Protein AF-A0A2T6DBE4-F1 (afdb_monomer_lite)

Sequence (205 aa):
MKYQDAATRVVKLGTLLQENYTLLSGDAPAKVLHALMAQVEKMEAILDTALKKSSPDGARLTALLEANADVLPPKALKDIAKKLEMALPGGAKATPVTSRIKFVEVAVARGVAAKAVEIVEIFVRTCKSPKPDTSSIERLRTTFRNLGAKSEDEIRLEIELNYTDEQARMLARAVGIKHSPKATKKSLLPHIIHYSQRSYENTLY

Foldseek 3Di:
DDPVVVVVVVVVVVVVCVVCVVVDDDDPVVVVVVVVVVVVVVVVLVVQLVVLCVPPLNVLLLVLCVVQVPLCALVNLCVLCVVVVHDQPDDPDQDSVNSSVSSSSRCSSVVNSNVSSVLSVLLSVLVVDDAQDLPDLVSLQVVLLVLLVDDLSSNVNNCVPRHFQVSLVSSCVSVPNDDDPPDGSVNCSVVSNVVNNVSNVVVVD

Secondary structure (DSSP, 8-state):
--HHHHHHHHHHHHHHHHHHTTT--SHHHHHHHHHHHHHHHHHHHHHHHHHHHTSHHHHHHHHHHHHTTTT--HHHHHHHHHHTT------TT--HHHHHHHHHHHHHHTT-HHHHHHHHHHHHHHHHSPPP--S-HHHHHHHHHHHTTS-HHHHHHHHHHH--HHHHHHHHHHTT----TT--HHHHHHHHHHHHHHHHHTT--

pLDDT: mean 87.09, std 7.79, range [49.59, 95.75]

Structure (mmCIF, N/CA/C/O backbone):
data_AF-A0A2T6DBE4-F1
#
_entry.id   AF-A0A2T6DBE4-F1
#
loop_
_atom_site.group_PDB
_atom_site.id
_atom_site.type_symbol
_atom_site.label_atom_id
_atom_site.label_alt_id
_atom_site.label_comp_id
_atom_site.label_asym_id
_atom_site.label_entity_id
_atom_site.label_seq_id
_atom_site.pdbx_PDB_ins_code
_atom_site.Cartn_x
_atom_site.Cartn_y
_atom_site.Cartn_z
_atom_site.occupancy
_atom_site.B_iso_or_equiv
_atom_site.auth_seq_id
_atom_site.auth_comp_id
_atom_site.auth_asym_id
_atom_site.auth_atom_id
_atom_site.pdbx_PDB_model_num
ATOM 1 N N . MET A 1 1 ? 5.525 -0.782 -36.870 1.00 55.59 1 MET A N 1
ATOM 2 C CA . MET A 1 1 ? 6.922 -1.232 -36.685 1.00 55.59 1 MET A CA 1
ATOM 3 C C . MET A 1 1 ? 6.929 -2.198 -35.512 1.00 55.59 1 MET A C 1
ATOM 5 O O . MET A 1 1 ? 6.368 -1.836 -34.484 1.00 55.59 1 MET A O 1
ATOM 9 N N . LYS A 1 2 ? 7.427 -3.429 -35.668 1.00 82.25 2 LYS A N 1
ATOM 10 C CA . LYS A 1 2 ? 7.441 -4.410 -34.566 1.00 82.25 2 LYS A CA 1
ATOM 11 C C . LYS A 1 2 ? 8.630 -4.112 -33.637 1.00 82.25 2 LYS A C 1
ATOM 13 O O . LYS A 1 2 ? 9.630 -3.565 -34.095 1.00 82.25 2 LYS A O 1
ATOM 18 N N . TYR A 1 3 ? 8.553 -4.475 -32.351 1.00 80.56 3 TYR A N 1
ATOM 19 C CA . TYR A 1 3 ? 9.662 -4.283 -31.392 1.00 80.56 3 TYR A CA 1
ATOM 20 C C . TYR A 1 3 ? 10.975 -4.923 -31.867 1.00 80.56 3 TYR A C 1
ATOM 22 O O . TYR A 1 3 ? 12.052 -4.382 -31.634 1.00 80.56 3 TYR A O 1
ATOM 30 N N . GLN A 1 4 ? 10.868 -6.029 -32.603 1.00 84.38 4 GLN A N 1
ATOM 31 C CA . GLN A 1 4 ? 11.992 -6.716 -33.228 1.00 84.38 4 GLN A CA 1
ATOM 32 C C . GLN A 1 4 ? 12.725 -5.832 -34.250 1.00 84.38 4 GLN A C 1
ATOM 34 O O . GLN A 1 4 ? 13.944 -5.715 -34.182 1.00 84.38 4 GLN A O 1
ATOM 39 N N . ASP A 1 5 ? 11.995 -5.133 -35.128 1.00 87.56 5 ASP A N 1
ATOM 40 C CA . ASP A 1 5 ? 12.591 -4.240 -36.134 1.00 87.56 5 ASP A CA 1
ATOM 41 C C . ASP A 1 5 ? 13.341 -3.073 -35.473 1.00 87.56 5 ASP A C 1
ATOM 43 O O . ASP A 1 5 ? 14.403 -2.650 -35.936 1.00 87.56 5 ASP A O 1
ATOM 47 N N . ALA A 1 6 ? 12.783 -2.548 -34.376 1.00 84.25 6 ALA A N 1
ATOM 48 C CA . ALA A 1 6 ? 13.403 -1.486 -33.592 1.00 84.25 6 ALA A CA 1
ATOM 49 C C . ALA A 1 6 ? 14.704 -1.970 -32.935 1.00 84.25 6 ALA A C 1
ATOM 51 O O . ALA A 1 6 ? 15.732 -1.307 -33.066 1.00 84.25 6 ALA A O 1
ATOM 52 N N . ALA A 1 7 ? 14.680 -3.147 -32.300 1.00 85.06 7 ALA A N 1
ATOM 53 C CA . ALA A 1 7 ? 15.856 -3.753 -31.681 1.00 85.06 7 ALA A CA 1
ATOM 54 C C . ALA A 1 7 ? 16.978 -3.985 -32.704 1.00 85.06 7 ALA A C 1
ATOM 56 O O . ALA A 1 7 ? 18.117 -3.591 -32.466 1.00 85.06 7 ALA A O 1
ATOM 57 N N . THR A 1 8 ? 16.660 -4.524 -33.886 1.00 89.25 8 THR A N 1
ATOM 58 C CA . THR A 1 8 ? 17.646 -4.730 -34.959 1.00 89.25 8 THR A CA 1
ATOM 59 C C . THR A 1 8 ? 18.291 -3.418 -35.412 1.00 89.25 8 THR A C 1
ATOM 61 O O . THR A 1 8 ? 19.501 -3.368 -35.634 1.00 89.25 8 THR A O 1
ATOM 64 N N . ARG A 1 9 ? 17.514 -2.332 -35.525 1.00 87.69 9 ARG A N 1
ATOM 65 C CA . ARG A 1 9 ? 18.056 -1.010 -35.879 1.00 87.69 9 ARG A CA 1
ATOM 66 C C . ARG A 1 9 ? 18.954 -0.432 -34.784 1.00 87.69 9 ARG A C 1
ATOM 68 O O . ARG A 1 9 ? 19.986 0.141 -35.121 1.00 87.69 9 ARG A O 1
ATOM 75 N N . VAL A 1 10 ? 18.589 -0.598 -33.511 1.00 86.69 10 VAL A N 1
ATOM 76 C CA . VAL A 1 10 ? 19.405 -0.155 -32.365 1.00 86.69 10 VAL A CA 1
ATOM 77 C C . VAL A 1 10 ? 20.731 -0.910 -32.319 1.00 86.69 10 VAL A C 1
ATOM 79 O O . VAL A 1 10 ? 21.776 -0.276 -32.209 1.00 86.69 10 VAL A O 1
ATOM 82 N N . VAL A 1 11 ? 20.709 -2.235 -32.495 1.00 89.00 11 VAL A N 1
ATOM 83 C CA . VAL A 1 11 ? 21.930 -3.055 -32.562 1.00 89.00 11 VAL A CA 1
ATOM 84 C C . VAL A 1 11 ? 22.829 -2.584 -33.702 1.00 89.00 11 VAL A C 1
ATOM 86 O O . VAL A 1 11 ? 23.998 -2.297 -33.474 1.00 89.00 11 VAL A O 1
ATOM 89 N N . LYS A 1 12 ? 22.274 -2.411 -34.910 1.00 92.00 12 LYS A N 1
ATOM 90 C CA . LYS A 1 12 ? 23.041 -1.940 -36.072 1.00 92.00 12 LYS A CA 1
ATOM 91 C C . LYS A 1 12 ? 23.682 -0.569 -35.834 1.00 92.00 12 LYS A C 1
ATOM 93 O O . LYS A 1 12 ? 24.826 -0.354 -36.225 1.00 92.00 12 LYS A O 1
ATOM 98 N N . LEU A 1 13 ? 22.953 0.357 -35.210 1.00 88.38 13 LEU A N 1
ATOM 99 C CA . LEU A 1 13 ? 23.481 1.674 -34.853 1.00 88.38 13 LEU A CA 1
ATOM 100 C C . LEU A 1 13 ? 24.621 1.565 -33.831 1.00 88.38 13 LEU A C 1
ATOM 102 O O . LEU A 1 13 ? 25.646 2.218 -34.003 1.00 88.38 13 LEU A O 1
ATOM 106 N N . GLY A 1 14 ? 24.456 0.723 -32.807 1.00 85.44 14 GLY A N 1
ATOM 107 C CA . GLY A 1 14 ? 25.485 0.452 -31.803 1.00 85.44 14 GLY A CA 1
ATOM 108 C C . GLY A 1 14 ? 26.767 -0.112 -32.416 1.00 85.44 14 GLY A C 1
ATOM 109 O O . GLY A 1 14 ? 27.845 0.393 -32.123 1.00 85.44 14 GLY A O 1
ATOM 110 N N . THR A 1 15 ? 26.651 -1.080 -33.331 1.00 90.25 15 THR A N 1
ATOM 111 C CA . THR A 1 15 ? 27.795 -1.646 -34.065 1.00 90.25 15 THR A CA 1
ATOM 112 C C . THR A 1 15 ? 28.518 -0.582 -34.892 1.00 90.25 15 THR A C 1
ATOM 114 O O . THR A 1 15 ? 29.730 -0.440 -34.773 1.00 90.25 15 THR A O 1
ATOM 117 N N . LEU A 1 16 ? 27.783 0.232 -35.662 1.00 88.69 16 LEU A N 1
ATOM 118 C CA . LEU A 1 16 ? 28.384 1.302 -36.467 1.00 88.69 16 LEU A CA 1
ATOM 119 C C . LEU A 1 16 ? 29.123 2.335 -35.610 1.00 88.69 16 LEU A C 1
ATOM 121 O O . LEU A 1 16 ? 30.207 2.778 -35.989 1.00 88.69 16 LEU A O 1
ATOM 125 N N . LEU A 1 17 ? 28.554 2.715 -34.462 1.00 85.94 17 LEU A N 1
ATOM 126 C CA . LEU A 1 17 ? 29.212 3.610 -33.511 1.00 85.94 17 LEU A CA 1
ATOM 127 C C . LEU A 1 17 ? 30.480 2.969 -32.943 1.00 85.94 17 LEU A C 1
ATOM 129 O O . LEU A 1 17 ? 31.525 3.608 -32.949 1.00 85.94 17 LEU A O 1
ATOM 133 N N . GLN A 1 18 ? 30.410 1.714 -32.500 1.00 85.44 18 GLN A N 1
ATOM 134 C CA . GLN A 1 18 ? 31.550 0.999 -31.926 1.00 85.44 18 GLN A CA 1
ATOM 135 C C . GLN A 1 18 ? 32.712 0.850 -32.919 1.00 85.44 18 GLN A C 1
ATOM 137 O O . GLN A 1 18 ? 33.868 0.976 -32.528 1.00 85.44 18 GLN A O 1
ATOM 142 N N . GLU A 1 19 ? 32.417 0.619 -34.197 1.00 88.56 19 GLU A N 1
ATOM 143 C CA . GLU A 1 19 ? 33.432 0.468 -35.246 1.00 88.56 19 GLU A CA 1
ATOM 144 C C . GLU A 1 19 ? 34.061 1.803 -35.673 1.00 88.56 19 GLU A C 1
ATOM 146 O O . GLU A 1 19 ? 35.210 1.824 -36.106 1.00 88.56 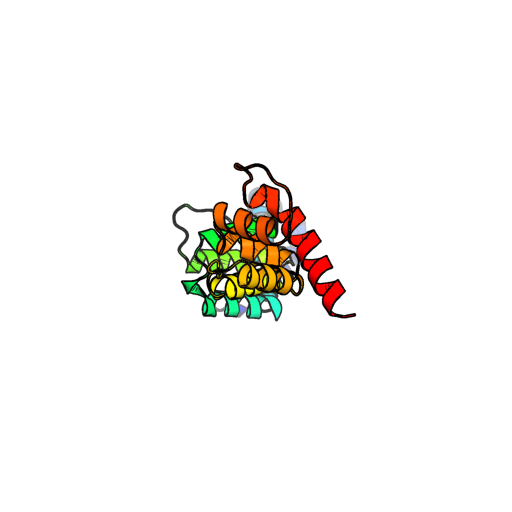19 GLU A O 1
ATOM 151 N N . ASN A 1 20 ? 33.333 2.920 -35.552 1.00 86.31 20 ASN A N 1
ATOM 152 C CA . ASN A 1 20 ? 33.728 4.198 -36.158 1.00 86.31 20 ASN A CA 1
ATOM 153 C C . ASN A 1 20 ? 33.889 5.356 -35.155 1.00 86.31 20 ASN A C 1
ATOM 155 O O . ASN A 1 20 ? 34.095 6.491 -35.582 1.00 86.31 20 ASN A O 1
ATOM 159 N N . TYR A 1 21 ? 33.808 5.121 -33.837 1.00 79.62 21 TYR A N 1
ATOM 160 C CA . TYR A 1 21 ? 33.775 6.203 -32.836 1.00 79.62 21 TYR A CA 1
ATOM 161 C C . TYR A 1 21 ? 34.993 7.138 -32.883 1.00 79.62 21 TYR A C 1
ATOM 163 O O . TYR A 1 21 ? 34.854 8.324 -32.605 1.00 79.62 21 TYR A O 1
ATOM 171 N N . THR A 1 22 ? 36.169 6.635 -33.266 1.00 81.25 22 THR A N 1
ATOM 172 C CA . THR A 1 22 ? 37.406 7.425 -33.392 1.00 81.25 22 THR A CA 1
ATOM 173 C C . THR A 1 22 ? 37.407 8.365 -34.597 1.00 81.25 22 THR A C 1
ATOM 175 O O . THR A 1 22 ? 38.178 9.321 -34.624 1.00 81.25 22 THR A O 1
ATOM 178 N N . LEU A 1 23 ? 36.546 8.108 -35.587 1.00 81.69 23 LEU A N 1
ATOM 179 C CA . LEU A 1 23 ? 36.392 8.913 -36.801 1.00 81.69 23 LEU A CA 1
ATOM 180 C C . LEU A 1 23 ? 35.300 9.983 -36.651 1.00 81.69 23 LEU A C 1
ATOM 182 O O . LEU A 1 23 ? 35.221 10.911 -37.457 1.00 81.69 23 LEU A O 1
ATOM 186 N N . LEU A 1 24 ? 34.449 9.864 -35.629 1.00 78.44 24 LEU A N 1
ATOM 187 C CA . LEU A 1 24 ? 33.369 10.805 -35.357 1.00 78.44 24 LEU A CA 1
ATOM 188 C C . LEU A 1 24 ? 33.917 12.015 -34.591 1.00 78.44 24 LEU A C 1
ATOM 190 O O . LEU A 1 24 ? 34.367 11.901 -33.455 1.00 78.44 24 LEU A O 1
ATOM 194 N N . SER A 1 25 ? 33.855 13.195 -35.208 1.00 75.19 25 SER A N 1
ATOM 195 C CA . SER A 1 25 ? 34.248 14.468 -34.593 1.00 75.19 25 SER A CA 1
ATOM 196 C C . SER A 1 25 ? 33.235 15.575 -34.906 1.00 75.19 25 SER A C 1
ATOM 198 O O . SER A 1 25 ? 32.473 15.488 -35.872 1.00 75.19 25 SER A O 1
ATOM 200 N N . GLY A 1 26 ? 33.210 16.615 -34.069 1.00 81.69 26 GLY A N 1
ATOM 201 C CA . GLY A 1 26 ? 32.354 17.793 -34.234 1.00 81.69 26 GLY A CA 1
ATOM 202 C C . GLY A 1 26 ? 31.076 17.803 -33.383 1.00 81.69 26 GLY A C 1
ATOM 203 O O . GLY A 1 26 ? 30.577 16.776 -32.921 1.00 81.69 26 GLY A O 1
ATOM 204 N N . ASP A 1 27 ? 30.527 19.005 -33.197 1.00 80.81 27 ASP A N 1
ATOM 205 C CA . ASP A 1 27 ? 29.429 19.272 -32.256 1.00 80.81 27 ASP A CA 1
ATOM 206 C C . ASP A 1 27 ? 28.088 18.645 -32.658 1.00 80.81 27 ASP A C 1
ATOM 208 O O . ASP A 1 27 ? 27.270 18.309 -31.800 1.00 80.81 27 ASP A O 1
ATOM 212 N N . ALA A 1 28 ? 27.820 18.502 -33.959 1.00 81.69 28 ALA A N 1
ATOM 213 C CA . ALA A 1 28 ? 26.542 17.980 -34.440 1.00 81.69 28 ALA A CA 1
ATOM 214 C C . ALA A 1 28 ? 26.358 16.479 -34.114 1.00 81.69 28 ALA A C 1
ATOM 216 O O . ALA A 1 28 ? 25.349 16.147 -33.484 1.00 81.69 28 ALA A O 1
ATOM 217 N N . PRO A 1 29 ? 27.314 15.576 -34.429 1.00 81.75 29 PRO A N 1
ATOM 218 C CA . PRO A 1 29 ? 27.271 14.187 -33.966 1.00 81.75 29 PRO A CA 1
ATOM 219 C C . PRO A 1 29 ? 27.210 14.054 -32.438 1.00 81.75 29 PRO A C 1
ATOM 221 O O . PRO A 1 29 ? 26.426 13.252 -31.933 1.00 81.75 29 PRO A O 1
ATOM 224 N N . ALA A 1 30 ? 27.966 14.875 -31.697 1.00 80.81 30 ALA A N 1
ATOM 225 C CA . ALA A 1 30 ? 27.977 14.848 -30.233 1.00 80.81 30 ALA A CA 1
ATOM 226 C C . ALA A 1 30 ? 26.606 15.202 -29.625 1.00 80.81 30 ALA A C 1
ATOM 228 O O . ALA A 1 30 ? 26.123 14.508 -28.730 1.00 80.81 30 ALA A O 1
ATOM 229 N N . LYS A 1 31 ? 25.925 16.234 -30.145 1.00 86.00 31 LYS A N 1
ATOM 230 C CA . LYS A 1 31 ? 24.563 16.600 -29.708 1.00 86.00 31 LYS A CA 1
ATOM 231 C C . LYS A 1 31 ? 23.548 15.489 -29.973 1.00 86.00 31 LYS A C 1
ATOM 233 O O . LYS A 1 31 ? 22.707 15.216 -29.117 1.00 86.00 31 LYS A O 1
ATOM 238 N N . VAL A 1 32 ? 23.626 14.843 -31.138 1.00 85.81 32 VAL A N 1
ATOM 239 C CA . VAL A 1 32 ? 22.746 13.713 -31.478 1.00 85.81 32 VAL A CA 1
ATOM 240 C C . VAL A 1 32 ? 23.022 12.518 -30.565 1.00 85.81 32 VAL A C 1
ATOM 242 O O . VAL A 1 32 ? 22.073 11.907 -30.078 1.00 85.81 32 VAL A O 1
ATOM 245 N N . LEU A 1 33 ? 24.292 12.222 -30.269 1.00 84.62 33 LEU A N 1
ATOM 246 C CA . LEU A 1 33 ? 24.677 11.147 -29.354 1.00 84.62 33 LEU A CA 1
ATOM 247 C C . LEU A 1 33 ? 24.178 11.405 -27.926 1.00 84.62 33 LEU A C 1
ATOM 249 O O . LEU A 1 33 ? 23.592 10.513 -27.322 1.00 84.62 33 LEU A O 1
ATOM 253 N N . HIS A 1 34 ? 24.320 12.629 -27.411 1.00 84.12 34 HIS A N 1
ATOM 254 C CA . HIS A 1 34 ? 23.770 13.001 -26.104 1.00 84.12 34 HIS A CA 1
ATOM 255 C C . HIS A 1 34 ? 22.248 12.832 -26.041 1.00 84.12 34 HIS A C 1
ATOM 257 O O . HIS A 1 34 ? 21.724 12.273 -25.076 1.00 84.12 34 HIS A O 1
ATOM 263 N N . ALA A 1 35 ? 21.527 13.278 -27.074 1.00 86.00 35 ALA A N 1
ATOM 264 C CA . ALA A 1 35 ? 20.084 13.083 -27.151 1.00 86.00 35 ALA A CA 1
ATOM 265 C C . ALA A 1 35 ? 19.715 11.592 -27.218 1.00 86.00 35 ALA A C 1
ATOM 267 O O . ALA A 1 35 ? 18.754 11.177 -26.573 1.00 86.00 35 ALA A O 1
ATOM 268 N N . LEU A 1 36 ? 20.484 10.787 -27.959 1.00 85.88 36 LEU A N 1
ATOM 269 C CA . LEU A 1 36 ? 20.298 9.341 -28.045 1.00 85.88 36 LEU A CA 1
ATOM 270 C C . LEU A 1 36 ? 20.506 8.669 -26.685 1.00 85.88 36 LEU A C 1
ATOM 272 O O . LEU A 1 36 ? 19.634 7.913 -26.269 1.00 85.88 36 LEU A O 1
ATOM 276 N N . MET A 1 37 ? 21.591 8.980 -25.971 1.00 86.94 37 MET A N 1
ATOM 277 C CA . MET A 1 37 ? 21.858 8.435 -24.633 1.00 86.94 37 MET A CA 1
ATOM 278 C C . MET A 1 37 ? 20.710 8.732 -23.666 1.00 86.94 37 MET A C 1
ATOM 280 O O . MET A 1 37 ? 20.183 7.817 -23.040 1.00 86.94 37 MET A O 1
ATOM 284 N N . ALA A 1 38 ? 20.222 9.975 -23.639 1.00 85.94 38 ALA A N 1
ATOM 285 C CA . ALA A 1 38 ? 19.085 10.346 -22.798 1.00 85.94 38 ALA A CA 1
ATOM 286 C C . ALA A 1 38 ? 17.786 9.592 -23.158 1.00 85.94 38 ALA A C 1
ATOM 288 O O . ALA A 1 38 ? 16.918 9.404 -22.305 1.00 85.94 38 ALA A O 1
ATOM 289 N N . GLN A 1 39 ? 17.599 9.188 -24.420 1.00 86.38 39 GLN A N 1
ATOM 290 C CA . GLN A 1 39 ? 16.456 8.360 -24.827 1.00 86.38 39 GLN A CA 1
ATOM 291 C C . GLN A 1 39 ? 16.667 6.877 -24.506 1.00 86.38 39 GLN A C 1
ATOM 293 O O . GLN A 1 39 ? 15.701 6.206 -24.148 1.00 86.38 39 GLN A O 1
ATOM 298 N N . VAL A 1 40 ? 17.903 6.375 -24.598 1.00 86.31 40 VAL A N 1
ATOM 299 C CA . VAL A 1 40 ? 18.262 5.009 -24.187 1.00 86.31 40 VAL A CA 1
ATOM 300 C C . VAL A 1 40 ? 17.995 4.826 -22.696 1.00 86.31 40 VAL A C 1
ATOM 302 O O . VAL A 1 40 ? 17.231 3.934 -22.345 1.00 86.31 40 VAL A O 1
ATOM 305 N N . GLU A 1 41 ? 18.482 5.729 -21.842 1.00 85.62 41 GLU A N 1
ATOM 306 C CA . GLU A 1 41 ? 18.234 5.695 -20.390 1.00 85.62 41 GLU A CA 1
ATOM 307 C C . GLU A 1 41 ? 16.731 5.689 -20.057 1.00 85.62 41 GLU A C 1
ATOM 309 O O . GLU A 1 41 ? 16.254 4.934 -19.207 1.00 85.62 41 GLU A O 1
ATOM 314 N N . LYS A 1 42 ? 15.936 6.502 -20.768 1.00 84.75 42 LYS A N 1
ATOM 315 C CA . LYS A 1 42 ? 14.471 6.500 -20.616 1.00 84.75 42 LYS A CA 1
ATOM 316 C C . LYS A 1 42 ? 13.854 5.168 -21.027 1.00 84.75 42 LYS A C 1
ATOM 318 O O . LYS A 1 42 ? 12.934 4.696 -20.362 1.00 84.75 42 LYS A O 1
ATOM 323 N N . MET A 1 43 ? 14.318 4.585 -22.129 1.00 83.81 43 MET A N 1
ATOM 324 C CA . MET A 1 43 ? 13.805 3.313 -22.628 1.00 83.81 43 MET A CA 1
ATOM 325 C C . MET A 1 43 ? 14.153 2.162 -21.681 1.00 83.81 43 MET A C 1
ATOM 327 O O . MET A 1 43 ? 13.290 1.329 -21.410 1.00 83.81 43 MET A O 1
ATOM 331 N N . GLU A 1 44 ? 15.369 2.143 -21.135 1.00 83.50 44 GLU A N 1
ATOM 332 C CA . GLU A 1 44 ? 15.793 1.191 -20.104 1.00 83.50 44 GLU A CA 1
ATOM 333 C C . GLU A 1 44 ? 14.878 1.263 -18.882 1.00 83.50 44 GLU A C 1
ATOM 335 O O . GLU A 1 44 ? 14.338 0.242 -18.460 1.00 83.50 44 GLU A O 1
ATOM 340 N N . ALA A 1 45 ? 14.605 2.470 -18.377 1.00 79.75 45 ALA A N 1
ATOM 341 C CA . ALA A 1 45 ? 13.697 2.658 -17.248 1.00 79.75 45 ALA A CA 1
ATOM 342 C C . ALA A 1 45 ? 12.265 2.167 -17.544 1.00 79.75 45 ALA A C 1
ATOM 344 O O . ALA A 1 45 ? 11.621 1.556 -16.685 1.00 79.75 45 ALA A O 1
ATOM 345 N N . ILE A 1 46 ? 11.754 2.406 -18.759 1.00 81.31 46 ILE A N 1
ATOM 346 C CA . ILE A 1 46 ? 10.425 1.933 -19.185 1.00 81.31 46 ILE A CA 1
ATOM 347 C C . ILE A 1 46 ? 10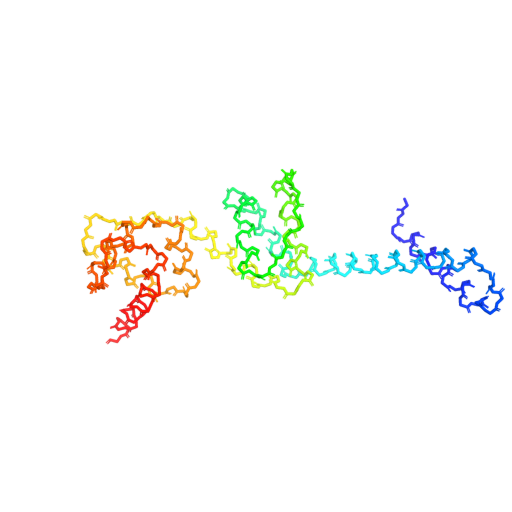.390 0.404 -19.262 1.00 81.31 46 ILE A C 1
ATOM 349 O O . ILE A 1 46 ? 9.438 -0.207 -18.774 1.00 81.31 46 ILE A O 1
ATOM 353 N N . LEU A 1 47 ? 11.409 -0.216 -19.861 1.00 82.00 47 LEU A N 1
ATOM 354 C CA . LEU A 1 47 ? 11.498 -1.669 -20.001 1.00 82.00 47 LEU A CA 1
ATOM 355 C C . LEU A 1 47 ? 11.637 -2.354 -18.643 1.00 82.00 47 LEU A C 1
ATOM 357 O O . LEU A 1 47 ? 10.903 -3.302 -18.372 1.00 82.00 47 LEU A O 1
ATOM 361 N N . ASP A 1 48 ? 12.502 -1.841 -17.771 1.00 80.50 48 ASP A N 1
ATOM 362 C CA . ASP A 1 48 ? 12.664 -2.343 -16.407 1.00 80.50 48 ASP A CA 1
ATOM 363 C C . ASP A 1 48 ? 11.344 -2.250 -15.625 1.00 80.50 48 ASP A C 1
ATOM 365 O O . ASP A 1 48 ? 10.888 -3.224 -15.026 1.00 80.50 48 ASP A O 1
ATOM 369 N N . THR A 1 49 ? 10.640 -1.119 -15.727 1.00 77.25 49 THR A N 1
ATOM 370 C CA . THR A 1 49 ? 9.316 -0.956 -15.106 1.00 77.25 49 THR A CA 1
ATOM 371 C C . THR A 1 49 ? 8.287 -1.931 -15.684 1.00 77.25 49 THR A C 1
ATOM 373 O O . THR A 1 49 ? 7.507 -2.513 -14.931 1.00 77.25 49 THR A O 1
ATOM 376 N N . ALA A 1 50 ? 8.268 -2.149 -17.002 1.00 78.50 50 ALA A N 1
ATOM 377 C CA . ALA A 1 50 ? 7.334 -3.069 -17.651 1.00 78.50 50 ALA A CA 1
ATOM 378 C C . ALA A 1 50 ? 7.590 -4.537 -17.265 1.00 78.50 50 ALA A C 1
ATOM 380 O O . ALA A 1 50 ? 6.647 -5.282 -16.974 1.00 78.50 50 ALA A O 1
ATOM 381 N N . LEU A 1 51 ? 8.861 -4.945 -17.204 1.00 78.75 51 LEU A N 1
ATOM 382 C CA . LEU A 1 51 ? 9.268 -6.277 -16.756 1.00 78.75 51 LEU A CA 1
ATOM 383 C C . LEU A 1 51 ? 8.905 -6.488 -15.288 1.00 78.75 51 LEU A C 1
ATOM 385 O O . LEU A 1 51 ? 8.250 -7.470 -14.944 1.00 78.75 51 LEU A O 1
ATOM 389 N N . LYS A 1 52 ? 9.233 -5.525 -14.424 1.00 77.44 52 LYS A N 1
ATOM 390 C CA . LYS A 1 52 ? 8.881 -5.592 -13.005 1.00 77.44 52 LYS A CA 1
ATOM 391 C C . LYS A 1 52 ? 7.368 -5.506 -12.777 1.00 77.44 52 LYS A C 1
ATOM 393 O O . LYS A 1 52 ? 6.867 -6.109 -11.835 1.00 77.44 52 LYS A O 1
ATOM 398 N N . LYS A 1 53 ? 6.597 -4.834 -13.637 1.00 77.19 53 LYS A N 1
ATOM 399 C CA . LYS A 1 53 ? 5.122 -4.846 -13.576 1.00 77.19 53 LYS A CA 1
ATOM 400 C C . LYS A 1 53 ? 4.559 -6.230 -13.890 1.00 77.19 53 LYS A C 1
ATOM 402 O O . LYS A 1 53 ? 3.537 -6.609 -13.330 1.00 77.19 53 LYS A O 1
ATOM 407 N N . SER A 1 54 ? 5.255 -6.981 -14.737 1.00 81.56 54 SER A N 1
ATOM 408 C CA . SER A 1 54 ? 4.929 -8.370 -15.067 1.00 81.56 54 SER A CA 1
ATOM 409 C C . SER A 1 54 ? 5.405 -9.367 -14.000 1.00 81.56 54 SER A C 1
ATOM 411 O O . SER A 1 54 ? 5.159 -10.563 -14.135 1.00 81.56 54 SER A O 1
ATOM 413 N N . SER A 1 55 ? 6.074 -8.902 -12.936 1.00 84.88 55 SER A N 1
ATOM 414 C CA . SER A 1 55 ? 6.405 -9.741 -11.779 1.00 84.88 55 SER A CA 1
ATOM 415 C C . SER A 1 55 ? 5.135 -10.241 -11.072 1.00 84.88 55 SER A C 1
ATOM 417 O O . SER A 1 55 ? 4.084 -9.602 -11.193 1.00 84.88 55 SER A O 1
ATOM 419 N N . PRO A 1 56 ? 5.214 -11.335 -10.288 1.00 88.44 56 PRO A N 1
ATOM 420 C CA . PRO A 1 56 ? 4.071 -11.846 -9.531 1.00 88.44 56 PRO A CA 1
ATOM 421 C C . PRO A 1 56 ? 3.384 -10.773 -8.674 1.00 88.44 56 PRO A C 1
ATOM 423 O O . PRO A 1 56 ? 2.159 -10.661 -8.699 1.00 88.44 56 PRO A O 1
ATOM 426 N N . ASP A 1 57 ? 4.160 -9.929 -7.987 1.00 86.38 57 ASP A N 1
ATOM 427 C CA . ASP A 1 57 ? 3.623 -8.861 -7.137 1.00 86.38 57 ASP A CA 1
ATOM 428 C C . ASP A 1 57 ? 3.016 -7.711 -7.947 1.00 86.38 57 ASP A C 1
ATOM 430 O O . ASP A 1 57 ? 1.964 -7.188 -7.580 1.00 86.38 57 ASP A O 1
ATOM 434 N N . GLY A 1 58 ? 3.636 -7.326 -9.068 1.00 87.31 58 GLY A N 1
ATOM 435 C CA . GLY A 1 58 ? 3.090 -6.303 -9.965 1.00 87.31 58 GLY A CA 1
ATOM 436 C C . GLY A 1 58 ? 1.775 -6.744 -10.615 1.00 87.31 58 GLY A C 1
ATOM 437 O O . GLY A 1 58 ? 0.813 -5.967 -10.673 1.00 87.31 58 GLY A O 1
ATOM 438 N N . ALA A 1 59 ? 1.698 -8.009 -11.030 1.00 89.00 59 ALA A N 1
ATOM 439 C CA . ALA A 1 59 ? 0.494 -8.615 -11.585 1.00 89.00 59 ALA A CA 1
ATOM 440 C C . ALA A 1 59 ? -0.611 -8.735 -10.527 1.00 89.00 59 ALA A C 1
ATOM 442 O O . ALA A 1 59 ? -1.743 -8.313 -10.774 1.00 89.00 59 ALA A O 1
ATOM 443 N N . ARG A 1 60 ? -0.277 -9.226 -9.325 1.00 91.62 60 ARG A N 1
ATOM 444 C CA . ARG A 1 60 ? -1.216 -9.320 -8.198 1.00 91.62 60 ARG A CA 1
ATOM 445 C C . ARG A 1 60 ? -1.752 -7.949 -7.801 1.00 91.62 60 ARG A C 1
ATOM 447 O O . ARG A 1 60 ? -2.962 -7.798 -7.652 1.00 91.62 60 ARG A O 1
ATOM 454 N N . LEU A 1 61 ? -0.885 -6.942 -7.686 1.00 92.88 61 LEU A N 1
ATOM 455 C CA . LEU A 1 61 ? -1.299 -5.576 -7.375 1.00 92.88 61 LEU A CA 1
ATOM 456 C C . LEU A 1 61 ? -2.232 -5.014 -8.452 1.00 92.88 61 LEU A C 1
ATOM 458 O O . LEU A 1 61 ? -3.260 -4.430 -8.123 1.00 92.88 61 LEU A O 1
ATOM 462 N N . THR A 1 62 ? -1.909 -5.223 -9.730 1.00 91.88 62 THR A N 1
ATOM 463 C CA . THR A 1 62 ? -2.765 -4.792 -10.847 1.00 91.88 62 THR A CA 1
ATOM 464 C C . THR A 1 62 ? -4.151 -5.431 -10.750 1.00 91.88 62 THR A C 1
ATOM 466 O O . THR A 1 62 ? -5.149 -4.712 -10.722 1.00 91.88 62 THR A O 1
ATOM 469 N N . ALA A 1 63 ? -4.215 -6.758 -10.603 1.00 91.94 63 ALA A N 1
ATOM 470 C CA . ALA A 1 63 ? -5.472 -7.493 -10.490 1.00 91.94 63 ALA A CA 1
ATOM 471 C C . ALA A 1 63 ? -6.307 -7.040 -9.279 1.00 91.94 63 ALA A C 1
ATOM 473 O O . ALA A 1 63 ? -7.518 -6.849 -9.385 1.00 91.94 63 ALA A O 1
ATOM 474 N N . LEU A 1 64 ? -5.662 -6.802 -8.134 1.00 92.62 64 LEU A N 1
ATOM 475 C CA . LEU A 1 64 ? -6.324 -6.349 -6.912 1.00 92.62 64 LEU A CA 1
ATOM 476 C C . LEU A 1 64 ? -6.973 -4.964 -7.077 1.00 92.62 64 LEU A C 1
ATOM 478 O O . LEU A 1 64 ? -8.112 -4.759 -6.644 1.00 92.62 64 LEU A O 1
ATOM 482 N N . LEU A 1 65 ? -6.265 -4.028 -7.718 1.00 92.12 65 LEU A N 1
ATOM 483 C CA . LEU A 1 65 ? -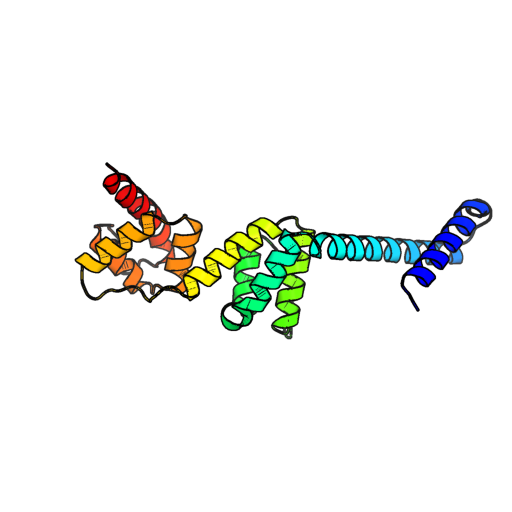6.760 -2.678 -8.013 1.00 92.12 65 LEU A CA 1
ATOM 484 C C . LEU A 1 65 ? -7.874 -2.674 -9.072 1.00 92.12 65 LEU A C 1
ATOM 486 O O . LEU A 1 65 ? -8.726 -1.779 -9.082 1.00 92.12 65 LEU A O 1
ATOM 490 N N . GLU A 1 66 ? -7.859 -3.632 -9.996 1.00 91.12 66 GLU A N 1
ATOM 491 C CA . GLU A 1 66 ? -8.911 -3.810 -10.997 1.00 91.12 66 GLU A CA 1
ATOM 492 C C . GLU A 1 66 ? -10.182 -4.396 -10.380 1.00 91.12 66 GLU A C 1
ATOM 494 O O . GLU A 1 66 ? -11.259 -3.833 -10.580 1.00 91.12 66 GLU A O 1
ATOM 499 N N . ALA A 1 67 ? -10.049 -5.441 -9.559 1.00 91.12 67 ALA A N 1
ATOM 500 C CA . ALA A 1 67 ? -11.166 -6.131 -8.916 1.00 91.12 67 ALA A CA 1
ATOM 501 C C . ALA A 1 67 ? -11.912 -5.286 -7.867 1.00 91.12 67 ALA A C 1
ATOM 503 O O . ALA A 1 67 ? -13.068 -5.568 -7.566 1.00 91.12 67 ALA A O 1
ATOM 504 N N . ASN A 1 68 ? -11.266 -4.261 -7.303 1.00 91.06 68 ASN A N 1
ATOM 505 C CA . ASN A 1 68 ? -11.818 -3.423 -6.228 1.00 91.06 68 ASN A CA 1
ATOM 506 C C . ASN A 1 68 ? -11.850 -1.934 -6.621 1.00 91.06 68 ASN A C 1
ATOM 508 O O . ASN A 1 68 ? -11.565 -1.046 -5.814 1.00 91.06 68 ASN A O 1
ATOM 512 N N . ALA A 1 69 ? -12.140 -1.661 -7.896 1.00 86.38 69 ALA A N 1
ATOM 513 C CA . ALA A 1 69 ? -12.145 -0.318 -8.476 1.00 86.38 69 ALA A CA 1
ATOM 514 C C . ALA A 1 69 ? -13.115 0.659 -7.784 1.00 86.38 69 ALA A C 1
ATOM 516 O O . ALA A 1 69 ? -12.869 1.864 -7.756 1.00 86.38 69 ALA A O 1
ATOM 517 N N . ASP A 1 70 ? -14.216 0.133 -7.255 1.00 85.81 70 ASP A N 1
ATOM 518 C CA . ASP A 1 70 ? -15.293 0.843 -6.568 1.00 85.81 70 ASP A CA 1
ATOM 519 C C . ASP A 1 70 ? -14.849 1.413 -5.214 1.00 85.81 70 ASP A C 1
ATOM 521 O O . ASP A 1 70 ? -15.139 2.567 -4.896 1.00 85.81 70 ASP A O 1
ATOM 525 N N . VAL A 1 71 ? -14.087 0.634 -4.443 1.00 85.50 71 VAL A N 1
ATOM 526 C CA . VAL A 1 71 ? -13.591 1.029 -3.116 1.00 85.50 71 VAL A CA 1
ATOM 527 C C . VAL A 1 71 ? -12.224 1.718 -3.155 1.00 85.50 71 VAL A C 1
ATOM 529 O O . VAL A 1 71 ? -11.787 2.254 -2.139 1.00 85.50 71 VAL A O 1
ATOM 532 N N . LEU A 1 72 ? -11.555 1.771 -4.313 1.00 86.81 72 LEU A N 1
ATOM 533 C CA . LEU A 1 72 ? -10.223 2.374 -4.486 1.00 86.81 72 LEU A CA 1
ATOM 534 C C . LEU A 1 72 ? -10.230 3.590 -5.436 1.00 86.81 72 LEU A C 1
ATOM 536 O O . LEU A 1 72 ? -9.565 3.582 -6.478 1.00 86.81 72 LEU A O 1
ATOM 540 N N . PRO A 1 73 ? -10.931 4.688 -5.087 1.00 85.31 73 PRO A N 1
ATOM 541 C CA . PRO A 1 73 ? -10.886 5.912 -5.875 1.00 85.31 73 PRO A CA 1
ATOM 542 C C . PRO A 1 73 ? -9.486 6.557 -5.828 1.00 85.31 73 PRO A C 1
ATOM 544 O O . PRO A 1 73 ? -8.704 6.302 -4.906 1.00 85.31 73 PRO A O 1
ATOM 547 N N . PRO A 1 74 ? -9.168 7.495 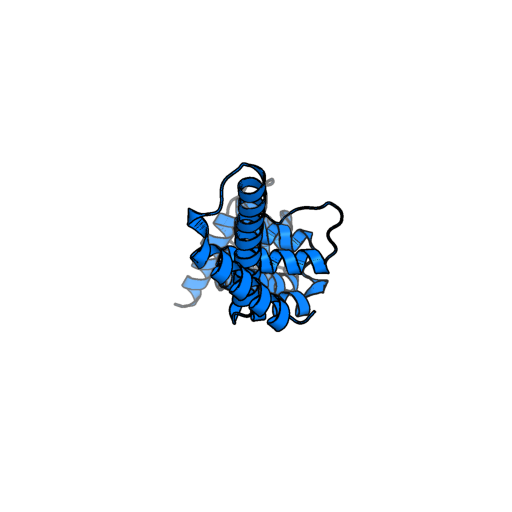-6.744 1.00 85.25 74 PRO A N 1
ATOM 548 C CA . PRO A 1 74 ? -7.869 8.179 -6.780 1.00 85.25 74 PRO A CA 1
ATOM 549 C C . PRO A 1 74 ? -7.417 8.785 -5.444 1.00 85.25 74 PRO A C 1
ATOM 551 O O . PRO A 1 74 ? -6.222 8.822 -5.152 1.00 85.25 74 PRO A O 1
ATOM 554 N N . LYS A 1 75 ? -8.363 9.250 -4.616 1.00 85.31 75 LYS A N 1
ATOM 555 C CA . LYS A 1 75 ? -8.075 9.775 -3.276 1.00 85.31 75 LYS A CA 1
ATOM 556 C C . LYS A 1 75 ? -7.519 8.691 -2.345 1.00 85.31 75 LYS A C 1
ATOM 558 O O . LYS A 1 75 ? -6.489 8.927 -1.724 1.00 85.31 75 LYS A O 1
ATOM 563 N N . ALA A 1 76 ? -8.141 7.511 -2.313 1.00 86.50 76 ALA A N 1
ATOM 564 C CA . ALA A 1 76 ? -7.670 6.382 -1.511 1.00 86.50 76 ALA A CA 1
ATOM 565 C C . ALA A 1 76 ? -6.265 5.946 -1.948 1.00 86.50 76 ALA A C 1
ATOM 567 O O . ALA A 1 76 ? -5.377 5.808 -1.115 1.00 86.50 76 ALA A O 1
ATOM 568 N N . LEU A 1 77 ? -6.019 5.848 -3.260 1.00 88.19 77 LEU A N 1
ATOM 569 C CA . LEU A 1 77 ? -4.691 5.521 -3.795 1.00 88.19 77 LEU A CA 1
ATOM 570 C C . LEU A 1 77 ? -3.631 6.560 -3.417 1.00 88.19 77 LEU A C 1
ATOM 572 O O . LEU A 1 77 ? -2.489 6.202 -3.146 1.00 88.19 77 LEU A O 1
ATOM 576 N N . LYS A 1 78 ? -3.996 7.847 -3.364 1.00 87.44 78 LYS A N 1
ATOM 577 C CA . LYS A 1 78 ? -3.097 8.912 -2.902 1.00 87.44 78 LYS A CA 1
ATOM 578 C C . LYS A 1 78 ? -2.770 8.777 -1.415 1.00 87.44 78 LYS A C 1
ATOM 580 O O . LYS A 1 78 ? -1.629 9.017 -1.029 1.00 87.44 78 LYS A O 1
ATOM 585 N N . ASP A 1 79 ? -3.746 8.408 -0.593 1.00 84.94 79 ASP A N 1
ATOM 586 C CA . ASP A 1 79 ? -3.538 8.208 0.842 1.00 84.94 79 ASP A CA 1
ATOM 587 C C . ASP A 1 79 ? -2.689 6.955 1.114 1.00 84.94 79 ASP A C 1
ATOM 589 O O . ASP A 1 79 ? -1.753 7.015 1.910 1.00 84.94 79 ASP A O 1
ATOM 593 N N . ILE A 1 80 ? -2.923 5.863 0.378 1.00 88.38 80 ILE A N 1
ATOM 594 C CA . ILE A 1 80 ? -2.084 4.654 0.417 1.00 88.38 80 ILE A CA 1
ATOM 595 C C . ILE A 1 80 ? -0.659 4.969 -0.058 1.00 88.38 80 ILE A C 1
ATOM 597 O O . ILE A 1 80 ? 0.306 4.591 0.602 1.00 88.38 80 ILE A O 1
ATOM 601 N N . ALA A 1 81 ? -0.503 5.718 -1.153 1.00 88.00 81 ALA A N 1
ATOM 602 C CA . ALA A 1 81 ? 0.812 6.105 -1.657 1.00 88.00 81 ALA A CA 1
ATOM 603 C C . ALA A 1 81 ? 1.610 6.915 -0.626 1.00 88.00 81 ALA A C 1
ATOM 605 O O . ALA A 1 81 ? 2.795 6.661 -0.450 1.00 88.00 81 ALA A O 1
ATOM 606 N N . LYS A 1 82 ? 0.966 7.823 0.123 1.00 86.69 82 LYS A N 1
ATOM 607 C CA . LYS A 1 82 ? 1.626 8.534 1.232 1.00 86.69 82 LYS A CA 1
ATOM 608 C C . LYS A 1 82 ? 2.115 7.585 2.327 1.00 86.69 82 LYS A C 1
ATOM 610 O O . LYS A 1 82 ? 3.217 7.790 2.820 1.00 86.69 82 LYS A O 1
ATOM 615 N N . LYS A 1 83 ? 1.329 6.562 2.696 1.00 84.50 83 LYS A N 1
ATOM 616 C CA . LYS A 1 83 ? 1.738 5.546 3.691 1.00 84.50 83 LYS A CA 1
ATOM 617 C C . LYS A 1 83 ? 2.940 4.722 3.214 1.00 84.50 83 LYS A C 1
ATOM 619 O O . LYS A 1 83 ? 3.759 4.310 4.023 1.00 84.50 83 LYS A O 1
ATOM 624 N N . LEU A 1 84 ? 3.058 4.517 1.904 1.00 86.69 84 LEU A N 1
ATOM 625 C CA . LEU A 1 84 ? 4.202 3.862 1.265 1.00 86.69 84 LEU A CA 1
ATOM 626 C C . LEU A 1 84 ? 5.366 4.825 0.962 1.00 86.69 84 LEU A C 1
ATOM 628 O O . LEU A 1 84 ? 6.318 4.433 0.293 1.00 86.69 84 LEU A O 1
ATOM 632 N N . GLU A 1 85 ? 5.276 6.086 1.396 1.00 86.50 85 GLU A N 1
ATOM 633 C CA . GLU A 1 85 ? 6.248 7.153 1.107 1.00 86.50 85 GLU A CA 1
ATOM 634 C C . GLU A 1 85 ? 6.460 7.401 -0.397 1.00 86.50 85 GLU A C 1
ATOM 636 O O . GLU A 1 85 ? 7.486 7.920 -0.840 1.00 86.50 85 GLU A O 1
ATOM 641 N N . MET A 1 86 ? 5.461 7.056 -1.210 1.00 86.19 86 MET A N 1
ATOM 642 C CA . MET A 1 86 ? 5.459 7.166 -2.663 1.00 86.19 86 MET A CA 1
ATOM 643 C C . MET A 1 86 ? 4.818 8.475 -3.129 1.00 86.19 86 MET A C 1
ATOM 645 O O . MET A 1 86 ? 3.697 8.825 -2.752 1.00 86.19 86 MET A O 1
ATOM 649 N N . ALA A 1 87 ? 5.490 9.167 -4.048 1.00 81.50 87 ALA A N 1
ATOM 650 C CA . ALA A 1 87 ? 4.907 10.292 -4.767 1.00 81.50 87 ALA A CA 1
ATOM 651 C C . ALA A 1 87 ? 4.233 9.796 -6.054 1.00 81.50 87 ALA A C 1
ATOM 653 O O . ALA A 1 87 ? 4.902 9.307 -6.963 1.00 81.50 87 ALA A O 1
ATOM 654 N N . LEU A 1 88 ? 2.910 9.941 -6.151 1.00 80.75 88 LEU A N 1
ATOM 655 C CA . LEU A 1 88 ? 2.204 9.707 -7.411 1.00 80.75 88 LEU A CA 1
ATOM 656 C C . LEU A 1 88 ? 2.335 10.949 -8.304 1.00 80.75 88 LEU A C 1
ATOM 658 O O . LEU A 1 88 ? 2.024 12.049 -7.835 1.00 80.75 88 LEU A O 1
ATOM 662 N N . PRO A 1 89 ? 2.733 10.812 -9.583 1.00 66.69 89 PRO A N 1
ATOM 663 C CA . PRO A 1 89 ? 2.832 11.943 -10.497 1.00 66.69 89 PRO A CA 1
ATOM 664 C C . PRO A 1 89 ? 1.442 12.544 -10.738 1.00 66.69 89 PRO A C 1
ATOM 666 O O . PRO A 1 89 ? 0.596 11.981 -11.449 1.00 66.69 89 PRO A O 1
ATOM 669 N N . GLY A 1 90 ? 1.206 13.682 -10.083 1.00 56.12 90 GLY A N 1
ATOM 670 C CA . GLY A 1 90 ? -0.073 14.371 -10.026 1.00 56.12 90 GLY A CA 1
ATOM 671 C C . GLY A 1 90 ? -0.404 15.100 -11.322 1.00 56.12 90 GLY A C 1
ATOM 672 O O . GLY A 1 90 ? 0.402 15.844 -11.865 1.00 56.12 90 GLY A O 1
ATOM 673 N N . GLY A 1 91 ? -1.634 14.920 -11.784 1.00 54.03 91 GLY A N 1
ATOM 674 C CA . GLY A 1 91 ? -2.301 15.846 -12.687 1.00 54.03 91 GLY A CA 1
ATOM 675 C C . GLY A 1 91 ? -3.743 15.969 -12.221 1.00 54.03 91 GLY A C 1
ATOM 676 O O . GLY A 1 91 ? -4.364 14.956 -11.901 1.00 54.03 91 GLY A O 1
ATOM 677 N N . ALA A 1 92 ? -4.285 17.186 -12.182 1.00 49.59 92 ALA A N 1
ATOM 678 C CA . ALA A 1 92 ? -5.643 17.480 -11.706 1.00 49.59 92 ALA A CA 1
ATOM 679 C C . ALA A 1 92 ? -6.775 16.786 -12.507 1.00 49.59 92 ALA A C 1
ATOM 681 O O . ALA A 1 92 ? -7.945 16.950 -12.186 1.00 49.59 92 ALA A O 1
ATOM 682 N N . LYS A 1 93 ? -6.432 16.002 -13.540 1.00 57.00 93 LYS A N 1
ATOM 683 C CA . LYS A 1 93 ? -7.343 15.274 -14.436 1.00 57.00 93 LYS A CA 1
ATOM 684 C C . LYS A 1 93 ? -6.981 13.788 -14.593 1.00 57.00 93 LYS A C 1
ATOM 686 O O . LYS A 1 93 ? -7.275 13.192 -15.625 1.00 57.00 93 LYS A O 1
ATOM 691 N N . ALA A 1 94 ? -6.282 13.182 -13.632 1.00 65.81 94 ALA A N 1
ATOM 692 C CA . ALA A 1 94 ? -5.998 11.751 -13.715 1.00 65.81 94 ALA A CA 1
ATOM 693 C C . ALA A 1 94 ? -7.305 10.949 -13.591 1.00 65.81 94 ALA A C 1
ATOM 695 O O . ALA A 1 94 ? -7.997 11.035 -12.576 1.00 65.81 94 ALA A O 1
ATOM 696 N N . THR A 1 95 ? -7.649 10.182 -14.628 1.00 80.50 95 THR A N 1
ATOM 697 C CA . THR A 1 95 ? -8.784 9.251 -14.565 1.00 80.50 95 THR A CA 1
ATOM 698 C C . THR A 1 95 ? -8.495 8.140 -13.542 1.00 80.50 95 THR A C 1
ATOM 700 O O . THR A 1 95 ? -7.322 7.831 -13.304 1.00 80.50 95 THR A O 1
ATOM 703 N N . PRO A 1 96 ? -9.518 7.476 -12.969 1.00 81.81 96 PRO A N 1
ATOM 704 C CA . PRO A 1 96 ? -9.311 6.353 -12.047 1.00 81.81 96 PRO A CA 1
ATOM 705 C C . PRO A 1 96 ? -8.443 5.229 -12.625 1.00 81.81 96 PRO A C 1
ATOM 707 O O . PRO A 1 96 ? -7.662 4.602 -11.911 1.00 81.81 96 PRO A O 1
ATOM 710 N N . VAL A 1 97 ? -8.541 4.990 -13.934 1.00 85.00 97 VAL A N 1
ATOM 711 C CA . VAL A 1 97 ? -7.701 4.020 -14.647 1.00 85.00 97 VAL A CA 1
ATOM 712 C C . VAL A 1 97 ? -6.243 4.483 -14.652 1.00 85.00 97 VAL A C 1
ATOM 714 O O . VAL A 1 97 ? -5.358 3.745 -14.225 1.00 85.00 97 VAL A O 1
ATOM 717 N N . THR A 1 98 ? -5.986 5.734 -15.045 1.00 84.94 98 THR A N 1
ATOM 718 C CA . THR A 1 98 ? -4.626 6.294 -15.078 1.00 84.94 98 THR A CA 1
ATOM 719 C C . THR A 1 98 ? -3.987 6.342 -13.688 1.00 84.94 98 THR A C 1
ATOM 721 O O . THR A 1 98 ? -2.793 6.091 -13.555 1.00 84.94 98 THR A O 1
ATOM 724 N N . SER A 1 99 ? -4.761 6.637 -12.639 1.00 85.88 99 SER A N 1
ATOM 725 C CA . SER A 1 99 ? -4.271 6.634 -11.255 1.00 85.88 99 SER A CA 1
ATOM 726 C C . SER A 1 99 ? -3.829 5.248 -10.790 1.00 85.88 99 SER A C 1
ATOM 728 O O . SER A 1 99 ? -2.787 5.147 -10.150 1.00 85.88 99 SER A O 1
ATOM 730 N N . ARG A 1 100 ? -4.575 4.189 -11.133 1.00 89.25 100 ARG A N 1
ATOM 731 C CA . ARG A 1 100 ? -4.206 2.804 -10.798 1.00 89.25 100 ARG A CA 1
ATOM 732 C C . ARG A 1 100 ? -2.951 2.357 -11.535 1.00 89.25 100 ARG A C 1
ATOM 734 O O . ARG A 1 100 ? -2.037 1.844 -10.902 1.00 89.25 100 ARG A O 1
ATOM 741 N N . ILE A 1 101 ? -2.869 2.634 -12.838 1.00 87.69 101 ILE A N 1
ATOM 742 C CA . ILE A 1 101 ? -1.679 2.328 -13.646 1.00 87.69 101 ILE A CA 1
ATOM 743 C C . ILE A 1 101 ? -0.439 2.995 -13.041 1.00 87.69 101 ILE A C 1
ATOM 745 O O . ILE A 1 101 ? 0.533 2.310 -12.733 1.00 87.69 101 ILE A O 1
ATOM 749 N N . LYS A 1 102 ? -0.514 4.305 -12.776 1.00 88.31 102 LYS A N 1
ATOM 750 C CA . LYS A 1 102 ? 0.580 5.061 -12.154 1.00 88.31 102 LYS A CA 1
ATOM 751 C C . LYS A 1 102 ? 0.939 4.542 -10.767 1.00 88.31 102 LYS A C 1
ATOM 753 O O . LYS A 1 102 ? 2.108 4.539 -10.402 1.00 88.31 102 LYS A O 1
ATOM 758 N N . PHE A 1 103 ? -0.050 4.128 -9.977 1.00 91.38 103 PHE A N 1
ATOM 759 C CA . PHE A 1 103 ? 0.204 3.559 -8.658 1.00 91.38 103 PHE A CA 1
ATOM 760 C C . PHE A 1 103 ? 1.046 2.283 -8.760 1.00 91.38 103 PHE A C 1
ATOM 762 O O . PHE A 1 103 ? 2.057 2.179 -8.069 1.00 91.38 103 PHE A O 1
ATOM 769 N N . VAL A 1 104 ? 0.679 1.361 -9.659 1.00 91.12 104 VAL A N 1
ATOM 770 C CA . VAL A 1 104 ? 1.450 0.132 -9.905 1.00 91.12 104 VAL A CA 1
ATOM 771 C C . VAL A 1 104 ? 2.855 0.466 -10.391 1.00 91.12 104 VAL A C 1
ATOM 773 O O . VAL A 1 104 ? 3.819 -0.029 -9.823 1.00 91.12 104 VAL A O 1
ATOM 776 N N . GLU A 1 105 ? 2.984 1.333 -11.396 1.00 88.56 105 GLU A N 1
ATOM 777 C CA . GLU A 1 105 ? 4.284 1.718 -11.961 1.00 88.56 105 GLU A CA 1
ATOM 778 C C . GLU A 1 105 ? 5.231 2.267 -10.891 1.00 88.56 105 GLU A C 1
ATOM 780 O O . GLU A 1 105 ? 6.370 1.820 -10.790 1.00 88.56 105 GLU A O 1
ATOM 785 N N . VAL A 1 106 ? 4.753 3.178 -10.038 1.00 89.88 106 VAL A N 1
ATOM 786 C CA . VAL A 1 106 ? 5.582 3.755 -8.973 1.00 89.88 106 VAL A CA 1
ATOM 787 C C . VAL A 1 106 ? 5.880 2.725 -7.879 1.00 89.88 106 VAL A C 1
ATOM 789 O O . VAL A 1 106 ? 6.999 2.708 -7.366 1.00 89.88 106 VAL A O 1
ATOM 792 N N . ALA A 1 107 ? 4.922 1.861 -7.515 1.00 90.19 107 ALA A N 1
ATOM 793 C CA . ALA A 1 107 ? 5.123 0.843 -6.476 1.00 90.19 107 ALA A CA 1
ATOM 794 C C . ALA A 1 107 ? 6.195 -0.165 -6.898 1.00 90.19 107 ALA A C 1
ATOM 796 O O . ALA A 1 107 ? 7.082 -0.523 -6.124 1.00 90.19 107 ALA A O 1
ATOM 797 N N . VAL A 1 108 ? 6.125 -0.581 -8.157 1.00 89.38 108 VAL A N 1
ATOM 798 C CA . VAL A 1 108 ? 7.049 -1.515 -8.786 1.00 89.38 108 VAL A CA 1
ATOM 799 C C . VAL A 1 108 ? 8.430 -0.883 -8.965 1.00 89.38 108 VAL A C 1
ATOM 801 O O . VAL A 1 108 ? 9.426 -1.483 -8.566 1.00 89.38 108 VAL A O 1
ATOM 804 N N . ALA A 1 109 ? 8.505 0.343 -9.492 1.00 86.19 109 ALA A N 1
ATOM 805 C CA . ALA A 1 109 ? 9.773 1.051 -9.676 1.00 86.19 109 ALA A CA 1
ATOM 806 C C . ALA A 1 109 ? 10.520 1.270 -8.348 1.00 86.19 109 ALA A C 1
ATOM 808 O O . ALA A 1 109 ? 11.747 1.247 -8.318 1.00 86.19 109 ALA A O 1
ATOM 809 N N . ARG A 1 110 ? 9.786 1.434 -7.240 1.00 88.06 110 ARG A N 1
ATOM 810 C CA . ARG A 1 110 ? 10.351 1.577 -5.889 1.00 88.06 110 ARG A CA 1
ATOM 811 C C . ARG A 1 110 ? 10.578 0.258 -5.147 1.00 88.06 110 ARG A C 1
ATOM 813 O O . ARG A 1 110 ? 11.040 0.296 -4.014 1.00 88.06 110 ARG A O 1
ATOM 820 N N . GLY A 1 111 ? 10.244 -0.888 -5.742 1.00 87.62 111 GLY A N 1
ATOM 821 C CA . GLY A 1 111 ? 10.408 -2.194 -5.096 1.00 87.62 111 GLY A CA 1
ATOM 822 C C . GLY A 1 111 ? 9.481 -2.426 -3.897 1.00 87.62 111 GLY A C 1
ATOM 823 O O . GLY A 1 111 ? 9.781 -3.250 -3.043 1.00 87.62 111 GLY A O 1
ATOM 824 N N . VAL A 1 112 ? 8.352 -1.715 -3.817 1.00 91.62 112 VAL A N 1
ATOM 825 C CA . VAL A 1 112 ? 7.382 -1.810 -2.707 1.00 91.62 112 VAL A CA 1
ATOM 826 C C . VAL A 1 112 ? 6.071 -2.487 -3.118 1.00 91.62 112 VAL A C 1
ATOM 828 O O . VAL A 1 112 ? 5.074 -2.380 -2.409 1.00 91.62 112 VAL A O 1
ATOM 831 N N . ALA A 1 113 ? 6.048 -3.189 -4.256 1.00 90.88 113 ALA A N 1
ATOM 832 C CA . ALA A 1 113 ? 4.846 -3.827 -4.795 1.00 90.88 113 ALA A CA 1
ATOM 833 C C . ALA A 1 113 ? 4.194 -4.813 -3.807 1.00 90.88 113 ALA A C 1
ATOM 835 O O . ALA A 1 113 ? 2.994 -4.709 -3.571 1.00 90.88 113 ALA A O 1
ATOM 836 N N . ALA A 1 114 ? 4.970 -5.690 -3.161 1.00 89.81 114 ALA A N 1
ATOM 837 C CA . ALA A 1 114 ? 4.454 -6.635 -2.164 1.00 89.81 114 ALA A CA 1
ATOM 838 C C . ALA A 1 114 ? 3.791 -5.928 -0.966 1.00 89.81 114 ALA A C 1
ATOM 840 O O . ALA A 1 114 ? 2.662 -6.239 -0.594 1.00 89.81 114 ALA A O 1
ATOM 841 N N . LYS A 1 115 ? 4.450 -4.901 -0.414 1.00 90.06 115 LYS A N 1
ATOM 842 C CA . LYS A 1 115 ? 3.892 -4.084 0.676 1.00 90.06 115 LYS A CA 1
ATOM 843 C C . LYS A 1 115 ? 2.641 -3.320 0.232 1.00 90.06 115 LYS A C 1
ATOM 845 O O . LYS A 1 115 ? 1.695 -3.156 0.996 1.00 90.06 115 LYS A O 1
ATOM 850 N N . ALA A 1 116 ? 2.618 -2.850 -1.014 1.00 92.56 116 ALA A N 1
ATOM 851 C CA . ALA A 1 116 ? 1.449 -2.194 -1.580 1.00 92.56 116 ALA A CA 1
ATOM 852 C C . ALA A 1 116 ? 0.259 -3.154 -1.706 1.00 92.56 116 ALA A C 1
ATOM 854 O O . ALA A 1 116 ? -0.860 -2.746 -1.408 1.00 92.56 116 ALA A O 1
ATOM 855 N N . VAL A 1 117 ? 0.491 -4.415 -2.091 1.00 93.50 117 VAL A N 1
ATOM 856 C CA . VAL A 1 117 ? -0.546 -5.459 -2.095 1.00 93.50 117 VAL A CA 1
ATOM 857 C C . VAL A 1 117 ? -1.136 -5.619 -0.698 1.00 93.50 117 VAL A C 1
ATOM 859 O O . VAL A 1 117 ? -2.345 -5.482 -0.548 1.00 93.50 117 VAL A O 1
ATOM 862 N N . GLU A 1 118 ? -0.296 -5.815 0.320 1.00 91.12 118 GLU A N 1
ATOM 863 C CA . GLU A 1 118 ? -0.739 -5.992 1.709 1.00 91.12 118 GLU A CA 1
ATOM 864 C C . GLU A 1 118 ? -1.609 -4.818 2.190 1.00 91.12 118 GLU A C 1
ATOM 866 O O . GLU A 1 118 ? -2.736 -5.012 2.648 1.00 91.12 118 GLU A O 1
ATOM 871 N N . ILE A 1 119 ? -1.141 -3.577 2.017 1.00 90.50 119 ILE A N 1
ATOM 872 C CA . ILE A 1 119 ? -1.890 -2.391 2.460 1.00 90.50 119 ILE A CA 1
ATOM 873 C C . ILE A 1 119 ? -3.211 -2.240 1.694 1.00 90.50 119 ILE A C 1
ATOM 875 O O . ILE A 1 119 ? -4.220 -1.850 2.287 1.00 90.50 119 ILE A O 1
ATOM 879 N N . VAL A 1 120 ? -3.234 -2.536 0.390 1.00 93.06 120 VAL A N 1
ATOM 880 C CA . VAL A 1 120 ? -4.468 -2.475 -0.407 1.00 93.06 120 VAL A CA 1
ATOM 881 C C . VAL A 1 120 ? -5.449 -3.564 0.030 1.00 93.06 120 VAL A C 1
ATOM 883 O O . VAL A 1 120 ? -6.634 -3.270 0.169 1.00 93.06 120 VAL A O 1
ATOM 886 N N . GLU A 1 121 ? -4.993 -4.789 0.302 1.00 93.00 121 GLU A N 1
ATOM 887 C CA . GLU A 1 121 ? -5.844 -5.870 0.819 1.00 93.00 121 GLU A CA 1
ATOM 888 C C . GLU A 1 121 ? -6.451 -5.496 2.173 1.00 93.00 121 GLU A C 1
ATOM 890 O O . GLU A 1 121 ? -7.665 -5.635 2.370 1.00 93.00 121 GLU A O 1
ATOM 895 N N . ILE A 1 122 ? -5.639 -4.934 3.075 1.00 90.69 122 ILE A N 1
ATOM 896 C CA . ILE A 1 122 ? -6.115 -4.419 4.360 1.00 90.69 122 ILE A CA 1
ATOM 897 C C . ILE A 1 122 ? -7.174 -3.336 4.136 1.00 90.69 122 ILE A C 1
ATOM 899 O O . ILE A 1 122 ? -8.251 -3.408 4.727 1.00 90.69 122 ILE A O 1
ATOM 903 N N . PHE A 1 123 ? -6.898 -2.359 3.272 1.00 92.19 123 PHE A N 1
ATOM 904 C CA . PHE A 1 123 ? -7.816 -1.261 2.978 1.00 92.19 123 PHE A CA 1
ATOM 905 C C . PHE A 1 123 ? -9.161 -1.769 2.441 1.00 92.19 123 PHE A C 1
ATOM 907 O O . PHE A 1 123 ? -10.214 -1.400 2.960 1.00 92.19 123 PHE A O 1
ATOM 9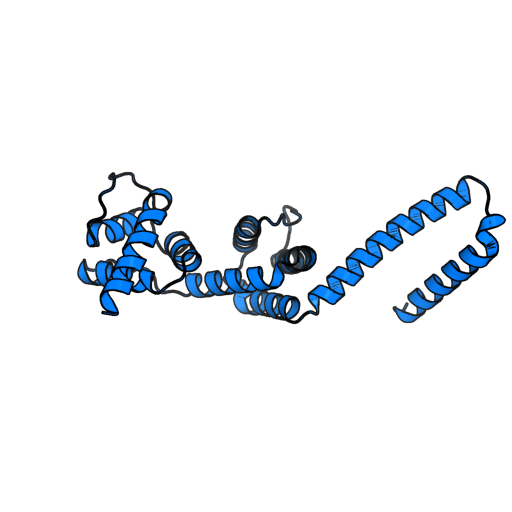14 N N . VAL A 1 124 ? -9.132 -2.654 1.440 1.00 91.88 124 VAL A N 1
ATOM 915 C CA . VAL A 1 124 ? -10.331 -3.235 0.819 1.00 91.88 124 VAL A CA 1
ATOM 916 C C . VAL A 1 124 ? -11.163 -3.998 1.844 1.00 91.88 124 VAL A C 1
ATOM 918 O O . VAL A 1 124 ? -12.378 -3.802 1.909 1.00 91.88 124 VAL A O 1
ATOM 921 N N . ARG A 1 125 ? -10.530 -4.850 2.661 1.00 90.44 125 ARG A N 1
ATOM 922 C CA . ARG A 1 125 ? -11.230 -5.593 3.715 1.00 90.44 125 ARG A CA 1
ATOM 923 C C . ARG A 1 125 ? -11.878 -4.634 4.709 1.00 90.44 125 ARG A C 1
ATOM 925 O O . ARG A 1 125 ? -13.042 -4.816 5.042 1.00 90.44 125 ARG A O 1
ATOM 932 N N . THR A 1 126 ? -11.168 -3.584 5.117 1.00 88.12 126 THR A N 1
ATOM 933 C CA . THR A 1 126 ? -11.687 -2.579 6.048 1.00 88.12 126 THR A CA 1
ATOM 934 C C . THR A 1 126 ? -12.880 -1.806 5.487 1.00 88.12 126 THR A C 1
ATOM 936 O O . THR A 1 126 ? -13.847 -1.591 6.214 1.00 88.12 126 THR A O 1
ATOM 939 N N . CYS A 1 127 ? -12.861 -1.429 4.205 1.00 87.12 127 CYS A N 1
ATOM 940 C CA . CYS A 1 127 ? -14.006 -0.784 3.550 1.00 87.12 127 CYS A CA 1
ATOM 941 C C . CYS A 1 127 ? -15.242 -1.689 3.470 1.00 87.12 127 CYS A C 1
ATOM 943 O O . CYS A 1 127 ? -16.363 -1.187 3.433 1.00 87.12 127 CYS A O 1
ATOM 945 N N . LYS A 1 128 ? -15.040 -3.010 3.428 1.00 86.25 128 LYS A N 1
ATOM 946 C CA . LYS A 1 128 ? -16.109 -4.018 3.401 1.00 86.25 128 LYS A CA 1
ATOM 947 C C . LYS A 1 128 ? -16.565 -4.446 4.802 1.00 86.25 128 LYS A C 1
ATOM 949 O O . LYS A 1 128 ? -17.558 -5.162 4.913 1.00 86.25 128 LYS A O 1
ATOM 954 N N . SER A 1 129 ? -15.869 -4.025 5.860 1.00 83.50 129 SER A N 1
ATOM 955 C CA . SER A 1 129 ? -16.244 -4.354 7.235 1.00 83.50 129 SER A CA 1
ATOM 956 C C . SER A 1 129 ? -17.589 -3.724 7.613 1.00 83.50 129 SER A C 1
ATOM 958 O O . SER A 1 129 ? -17.871 -2.584 7.230 1.00 83.50 129 SER A O 1
ATOM 960 N N . PRO A 1 130 ? -18.419 -4.424 8.407 1.00 81.69 130 PRO A N 1
ATOM 961 C CA . PRO A 1 130 ? -19.635 -3.837 8.947 1.00 81.69 130 PRO A CA 1
ATOM 962 C C . PRO A 1 130 ? -19.302 -2.617 9.813 1.00 81.69 130 PRO A C 1
ATOM 964 O O . PRO A 1 130 ? -18.245 -2.543 10.447 1.00 81.69 130 PRO A O 1
ATOM 967 N N . LYS A 1 131 ? -20.224 -1.648 9.846 1.00 82.62 131 LYS A N 1
ATOM 968 C CA . LYS A 1 131 ? -20.090 -0.471 10.712 1.00 82.62 131 LYS A CA 1
ATOM 969 C C . LYS A 1 131 ? -19.982 -0.897 12.180 1.00 82.62 131 LYS A C 1
ATOM 971 O O . LYS A 1 131 ? -20.599 -1.892 12.563 1.00 82.62 131 LYS A O 1
ATOM 976 N N . PRO A 1 132 ? -19.249 -0.131 13.005 1.00 81.50 132 PRO A N 1
ATOM 977 C CA . PRO A 1 132 ? -19.115 -0.445 14.416 1.00 81.50 132 PRO A CA 1
ATOM 978 C C . PRO A 1 132 ? -20.476 -0.440 15.104 1.00 81.50 132 PRO A C 1
ATOM 980 O O . PRO A 1 132 ? -21.245 0.518 14.986 1.00 81.50 132 PRO A O 1
ATOM 983 N N . ASP A 1 133 ? -20.749 -1.514 15.836 1.00 83.44 133 ASP A N 1
ATOM 984 C CA . ASP A 1 133 ? -21.965 -1.657 16.616 1.00 83.44 133 ASP A CA 1
ATOM 985 C C . ASP A 1 133 ? -21.794 -0.972 17.974 1.00 83.44 133 ASP A C 1
ATOM 987 O O . ASP A 1 133 ? -21.048 -1.424 18.846 1.00 83.44 133 ASP A O 1
ATOM 991 N N . THR A 1 134 ? -22.485 0.152 18.137 1.00 86.00 134 THR A N 1
ATOM 992 C CA . THR A 1 134 ? -22.448 0.960 19.357 1.00 86.00 134 THR A CA 1
ATOM 993 C C . THR A 1 134 ? -23.722 0.827 20.189 1.00 86.00 134 THR A C 1
ATOM 995 O O . THR A 1 134 ? -23.998 1.705 21.005 1.00 86.00 134 THR A O 1
ATOM 998 N N . SER A 1 135 ? -24.525 -0.225 19.975 1.00 87.75 135 SER A N 1
ATOM 999 C CA . SER A 1 135 ? -25.836 -0.363 20.621 1.00 87.75 135 SER A CA 1
ATOM 1000 C C . SER A 1 135 ? -25.756 -0.686 22.116 1.00 87.75 135 SER A C 1
ATOM 1002 O O . SER A 1 135 ? -26.694 -0.383 22.847 1.00 87.75 135 SER A O 1
ATOM 1004 N N . SER A 1 136 ? -24.673 -1.320 22.585 1.00 92.19 136 SER A N 1
ATOM 1005 C CA . SER A 1 136 ? -24.466 -1.621 24.008 1.00 92.19 136 SER A CA 1
ATOM 1006 C C . SER A 1 136 ? -22.991 -1.575 24.410 1.00 92.19 136 SER A C 1
ATOM 1008 O O . SER A 1 136 ? -22.087 -1.688 23.576 1.00 92.19 136 SER A O 1
ATOM 1010 N N . ILE A 1 137 ? -22.745 -1.431 25.715 1.00 90.50 137 ILE A N 1
ATOM 1011 C CA . ILE A 1 137 ? -21.392 -1.436 26.285 1.00 90.50 137 ILE A CA 1
ATOM 1012 C C . ILE A 1 137 ? -20.730 -2.806 26.094 1.00 90.50 137 ILE A C 1
ATOM 1014 O O . ILE A 1 137 ? -19.544 -2.858 25.769 1.00 90.50 137 ILE A O 1
ATOM 1018 N N . GLU A 1 138 ? -21.466 -3.914 26.238 1.00 91.19 138 GLU A N 1
ATOM 1019 C CA . GLU A 1 138 ? -20.923 -5.256 25.997 1.00 91.19 138 GLU A CA 1
ATOM 1020 C C . GLU A 1 138 ? -20.467 -5.415 24.547 1.00 91.19 138 GLU A C 1
ATOM 1022 O O . GLU A 1 138 ? -19.363 -5.901 24.307 1.00 91.19 138 GLU A O 1
ATOM 1027 N N . ARG A 1 139 ? -21.259 -4.946 23.573 1.00 91.38 139 ARG A N 1
ATOM 1028 C CA . ARG A 1 139 ? -20.876 -5.001 22.153 1.00 91.38 139 ARG A CA 1
ATOM 1029 C C . ARG A 1 139 ? -19.648 -4.154 21.850 1.00 91.38 139 ARG A C 1
ATOM 1031 O O . ARG A 1 139 ? -18.772 -4.611 21.117 1.00 91.38 139 ARG A O 1
ATOM 1038 N N . LEU A 1 140 ? -19.530 -2.973 22.458 1.00 91.94 140 LEU A N 1
ATOM 1039 C CA . LEU A 1 140 ? -18.328 -2.143 22.351 1.00 91.94 140 LEU A CA 1
ATOM 1040 C C . LEU A 1 140 ? -17.097 -2.843 22.936 1.00 91.94 140 LEU A C 1
ATOM 1042 O O . LEU A 1 140 ? -16.040 -2.819 22.314 1.00 91.94 140 LEU A O 1
ATOM 1046 N N . ARG A 1 141 ? -17.222 -3.509 24.090 1.00 91.31 141 ARG A N 1
ATOM 1047 C CA . ARG A 1 141 ? -16.124 -4.284 24.696 1.00 91.31 141 ARG A CA 1
ATOM 1048 C C . ARG A 1 141 ? -15.708 -5.470 23.830 1.00 91.31 141 ARG A C 1
ATOM 1050 O O . ARG A 1 141 ? -14.515 -5.688 23.639 1.00 91.31 141 ARG A O 1
ATOM 1057 N N . THR A 1 142 ? -16.670 -6.208 23.281 1.00 91.00 142 THR A N 1
ATOM 1058 C CA . THR A 1 142 ? -16.401 -7.318 22.355 1.00 91.00 142 THR A CA 1
ATOM 1059 C C . THR A 1 142 ? -15.731 -6.815 21.083 1.00 91.00 142 THR A C 1
ATOM 1061 O O . THR A 1 142 ? -14.720 -7.366 20.662 1.00 91.00 142 THR A O 1
ATOM 1064 N N . THR A 1 143 ? -16.236 -5.721 20.509 1.00 91.50 143 THR A N 1
ATOM 1065 C CA . THR A 1 143 ? -15.628 -5.071 19.341 1.00 91.50 143 THR A CA 1
ATOM 1066 C C . THR A 1 143 ? -14.195 -4.651 19.648 1.00 91.50 143 THR A C 1
ATOM 1068 O O . THR A 1 143 ? -13.293 -4.966 18.882 1.00 91.50 143 THR A O 1
ATOM 1071 N N . PHE A 1 144 ? -13.963 -4.015 20.799 1.00 93.12 144 PHE A N 1
ATOM 1072 C CA . PHE A 1 144 ? -12.631 -3.608 21.235 1.00 93.12 144 PHE A CA 1
ATOM 1073 C C . PHE A 1 144 ? -11.665 -4.786 21.349 1.00 93.12 144 PHE A C 1
ATOM 1075 O O . PHE A 1 144 ? -10.537 -4.702 20.878 1.00 93.12 144 PHE A O 1
ATOM 1082 N N . ARG A 1 145 ? -12.109 -5.903 21.930 1.00 91.38 145 ARG A N 1
ATOM 1083 C CA . ARG A 1 145 ? -11.299 -7.120 22.017 1.00 91.38 145 ARG A CA 1
ATOM 1084 C C . ARG A 1 145 ? -10.995 -7.700 20.635 1.00 91.38 145 ARG A C 1
ATOM 1086 O O . ARG A 1 145 ? -9.856 -8.061 20.372 1.00 91.38 145 ARG A O 1
ATOM 1093 N N . ASN A 1 146 ? -11.985 -7.738 19.745 1.00 91.25 146 ASN A N 1
ATOM 1094 C CA . ASN A 1 146 ? -11.818 -8.251 18.384 1.00 91.25 146 ASN A CA 1
ATOM 1095 C C . ASN A 1 146 ? -10.875 -7.387 17.536 1.00 91.25 146 ASN A C 1
ATOM 1097 O O . ASN A 1 146 ? -10.247 -7.907 16.617 1.00 91.25 146 ASN A O 1
ATOM 1101 N N . LEU A 1 147 ? -10.745 -6.088 17.837 1.00 92.81 147 LEU A N 1
ATOM 1102 C CA . LEU A 1 147 ? -9.704 -5.254 17.229 1.00 92.81 147 LEU A CA 1
ATOM 1103 C C . LEU A 1 147 ? -8.304 -5.754 17.600 1.00 92.81 147 LEU A C 1
ATOM 1105 O O . LEU A 1 147 ? -7.423 -5.724 16.755 1.00 92.81 147 LEU A O 1
ATOM 1109 N N . GLY A 1 148 ? -8.105 -6.273 18.813 1.00 92.06 148 GLY A N 1
ATOM 1110 C CA . GLY A 1 148 ? -6.807 -6.776 19.268 1.00 92.06 148 GLY A CA 1
ATOM 1111 C C . GLY A 1 148 ? -6.286 -7.996 18.506 1.00 92.06 148 GLY A C 1
ATOM 1112 O O . GLY A 1 148 ? -5.090 -8.254 18.541 1.00 92.06 148 GLY A O 1
ATOM 1113 N N . ALA A 1 149 ? -7.155 -8.715 17.788 1.00 91.88 149 ALA A N 1
ATOM 1114 C CA . ALA A 1 149 ? -6.768 -9.828 16.918 1.00 91.88 149 ALA A CA 1
ATOM 1115 C C . ALA A 1 149 ? -6.145 -9.376 15.581 1.00 91.88 149 ALA A C 1
ATOM 1117 O O . ALA A 1 149 ? -5.672 -10.210 14.811 1.00 91.88 149 ALA A O 1
ATOM 1118 N N . LYS A 1 150 ? -6.209 -8.076 15.274 1.00 92.69 150 LYS A N 1
ATOM 1119 C CA . LYS A 1 150 ? -5.786 -7.481 14.003 1.00 92.69 150 LYS A CA 1
ATOM 1120 C C . LYS A 1 150 ? -4.381 -6.890 14.106 1.00 92.69 150 LYS A C 1
ATOM 1122 O O . LYS A 1 150 ? -3.906 -6.558 15.194 1.00 92.69 150 LYS A O 1
ATOM 1127 N N . SER A 1 151 ? -3.720 -6.717 12.964 1.00 91.31 151 SER A N 1
ATOM 1128 C CA . SER A 1 151 ? -2.433 -6.011 12.914 1.00 91.31 151 SER A CA 1
ATOM 1129 C C . SER A 1 151 ? -2.598 -4.522 13.249 1.00 91.31 151 SER A C 1
ATOM 1131 O O . SER A 1 151 ? -3.687 -3.956 13.146 1.00 91.31 151 SER A O 1
ATOM 1133 N N . GLU A 1 152 ? -1.514 -3.845 13.636 1.00 92.12 152 GLU A N 1
ATOM 1134 C CA . GLU A 1 152 ? -1.571 -2.412 13.961 1.00 92.12 152 GLU A CA 1
ATOM 1135 C C . GLU A 1 152 ? -2.128 -1.571 12.797 1.00 92.12 152 GLU A C 1
ATOM 1137 O O . GLU A 1 152 ? -2.966 -0.687 13.003 1.00 92.12 152 GLU A O 1
ATOM 1142 N N . ASP A 1 153 ? -1.701 -1.868 11.567 1.00 90.19 153 ASP A N 1
ATOM 1143 C CA . ASP A 1 153 ? -2.155 -1.154 10.374 1.00 90.19 153 ASP A CA 1
ATOM 1144 C C . ASP A 1 153 ? -3.622 -1.442 10.040 1.00 90.19 153 ASP A C 1
ATOM 1146 O O . ASP A 1 153 ? -4.337 -0.540 9.592 1.00 90.19 153 ASP A O 1
ATOM 1150 N N . GLU A 1 154 ? -4.099 -2.658 10.319 1.00 91.38 154 GLU A N 1
ATOM 1151 C CA . GLU A 1 154 ? -5.514 -3.016 10.221 1.00 91.38 154 GLU A CA 1
ATOM 1152 C C . GLU A 1 154 ? -6.361 -2.214 11.212 1.00 91.38 154 GLU A C 1
ATOM 1154 O O . GLU A 1 154 ? -7.330 -1.575 10.797 1.00 91.38 154 GLU A O 1
ATOM 1159 N N . ILE A 1 155 ? -5.969 -2.178 12.492 1.00 93.00 155 ILE A N 1
ATOM 1160 C CA . ILE A 1 155 ? -6.672 -1.408 13.531 1.00 93.00 155 ILE A CA 1
ATOM 1161 C C . ILE A 1 155 ? -6.685 0.077 13.159 1.00 93.00 155 ILE A C 1
ATOM 1163 O O . ILE A 1 155 ? -7.729 0.731 13.216 1.00 93.00 155 ILE A O 1
ATOM 1167 N N . ARG A 1 156 ? -5.537 0.620 12.736 1.00 92.75 156 ARG A N 1
ATOM 1168 C CA . ARG A 1 156 ? -5.409 2.014 12.293 1.00 92.75 156 ARG A CA 1
ATOM 1169 C C . ARG A 1 156 ? -6.371 2.326 11.155 1.00 92.75 156 ARG A C 1
ATOM 1171 O O . ARG A 1 156 ? -7.130 3.288 11.266 1.00 92.75 156 ARG A O 1
ATOM 1178 N N . LEU A 1 157 ? -6.368 1.523 10.091 1.00 90.56 157 LEU A N 1
ATOM 1179 C CA . LEU A 1 157 ? -7.259 1.733 8.950 1.00 90.56 157 LEU A CA 1
ATOM 1180 C C . LEU A 1 157 ? -8.730 1.597 9.340 1.00 90.56 157 LEU A C 1
ATOM 1182 O O . LEU A 1 157 ? -9.556 2.387 8.888 1.00 90.56 157 LEU A O 1
ATOM 1186 N N . GLU A 1 158 ? -9.069 0.642 10.198 1.00 92.12 158 GLU A N 1
ATOM 1187 C CA . GLU A 1 158 ? -10.443 0.429 10.639 1.00 92.12 158 GLU A CA 1
ATOM 1188 C C . GLU A 1 158 ? -10.989 1.592 11.458 1.00 92.12 158 GLU A C 1
ATOM 1190 O O . GLU A 1 158 ? -12.073 2.094 11.155 1.00 92.12 158 GLU A O 1
ATOM 1195 N N . ILE A 1 159 ? -10.222 2.094 12.426 1.00 92.94 159 ILE A N 1
ATOM 1196 C CA . ILE A 1 159 ? -10.599 3.286 13.193 1.00 92.94 159 ILE A CA 1
ATOM 1197 C C . ILE A 1 159 ? -10.650 4.531 12.289 1.00 92.94 159 ILE A C 1
ATOM 1199 O O . ILE A 1 159 ? -11.544 5.372 12.421 1.00 92.94 159 ILE A O 1
ATOM 1203 N N . GLU A 1 160 ? -9.722 4.669 11.340 1.00 90.62 160 GLU A N 1
ATOM 1204 C CA . GLU A 1 160 ? -9.698 5.801 10.408 1.00 90.62 160 GLU A CA 1
ATOM 1205 C C . GLU A 1 160 ? -10.914 5.826 9.470 1.00 90.62 160 GLU A C 1
ATOM 1207 O O . GLU A 1 160 ? -11.474 6.905 9.249 1.00 90.62 160 GLU A O 1
ATOM 1212 N N . LEU A 1 161 ? -11.335 4.675 8.943 1.00 87.56 161 LEU A N 1
ATOM 1213 C CA . LEU A 1 161 ? -12.371 4.584 7.909 1.00 87.56 161 LEU A CA 1
ATOM 1214 C C . LEU A 1 161 ? -13.783 4.397 8.474 1.00 87.56 161 LEU A C 1
ATOM 1216 O O . LEU A 1 161 ? -14.716 5.029 7.982 1.00 87.56 161 LEU A O 1
ATOM 1220 N N . ASN A 1 162 ? -13.944 3.578 9.516 1.00 89.62 162 ASN A N 1
ATOM 1221 C CA . ASN A 1 162 ? -15.267 3.118 9.953 1.00 89.62 162 ASN A CA 1
ATOM 1222 C C . ASN A 1 162 ? -15.779 3.812 11.220 1.00 89.62 162 ASN A C 1
ATOM 1224 O O . ASN A 1 162 ? -16.966 3.707 11.528 1.00 89.62 162 ASN A O 1
ATOM 1228 N N . TYR A 1 163 ? -14.916 4.534 11.943 1.00 92.50 163 TYR A N 1
ATOM 1229 C CA . TYR A 1 163 ? -15.273 5.185 13.202 1.00 92.50 163 TYR A CA 1
ATOM 1230 C C . TYR A 1 163 ? -15.273 6.708 13.072 1.00 92.50 163 TYR A C 1
ATOM 1232 O O . TYR A 1 163 ? -14.342 7.335 12.551 1.00 92.50 163 TYR A O 1
ATOM 1240 N N . THR A 1 164 ? -16.317 7.320 13.622 1.00 93.06 164 THR A N 1
ATOM 1241 C CA . THR A 1 164 ? -16.329 8.744 13.975 1.00 93.06 164 THR A CA 1
ATOM 1242 C C . THR A 1 164 ? -15.517 8.993 15.250 1.0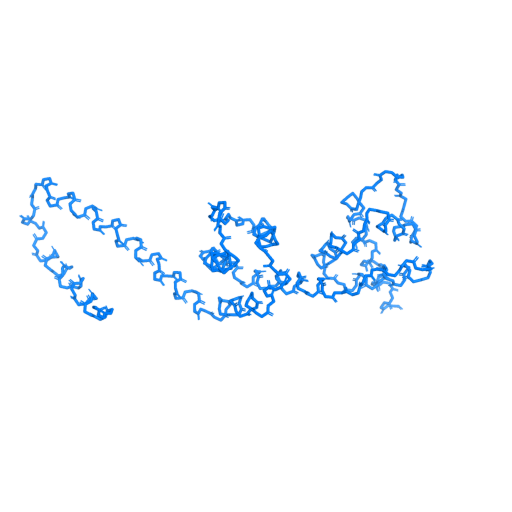0 93.06 164 THR A C 1
ATOM 1244 O O . THR A 1 164 ? -15.244 8.067 16.017 1.00 93.06 164 THR A O 1
ATOM 1247 N N . ASP A 1 165 ? -15.159 10.253 15.516 1.00 94.56 165 ASP A N 1
ATOM 1248 C CA . ASP A 1 165 ? -14.492 10.624 16.773 1.00 94.56 165 ASP A CA 1
ATOM 1249 C C . ASP A 1 165 ? -15.324 10.228 18.001 1.00 94.56 165 ASP A C 1
ATOM 1251 O O . ASP A 1 165 ? -14.775 9.743 18.988 1.00 94.56 165 ASP A O 1
ATOM 1255 N N . GLU A 1 166 ? -16.651 10.372 17.931 1.00 94.06 166 GLU A N 1
ATOM 1256 C CA . GLU A 1 166 ? -17.532 9.987 19.035 1.00 94.06 166 GLU A CA 1
ATOM 1257 C C . GLU A 1 166 ? -17.558 8.473 19.245 1.00 94.06 166 GLU A C 1
ATOM 1259 O O . GLU A 1 166 ? -17.434 8.013 20.378 1.00 94.06 166 GLU A O 1
ATOM 1264 N N . GLN A 1 167 ? -17.627 7.685 18.172 1.00 94.31 167 GLN A N 1
ATOM 1265 C CA . GLN A 1 167 ? -17.583 6.225 18.277 1.00 94.31 167 GLN A CA 1
ATOM 1266 C C . GLN A 1 167 ? -16.237 5.736 18.827 1.00 94.31 167 GLN A C 1
ATOM 1268 O O . GLN A 1 167 ? -16.217 4.836 19.663 1.00 94.31 167 GLN A O 1
ATOM 1273 N N . ALA A 1 168 ? -15.119 6.359 18.438 1.00 94.50 168 ALA A N 1
ATOM 1274 C CA . ALA A 1 168 ? -13.808 6.057 19.016 1.00 94.50 168 ALA A CA 1
ATOM 1275 C C . ALA A 1 168 ? -13.755 6.386 20.522 1.00 94.50 168 ALA A C 1
ATOM 1277 O O . ALA A 1 168 ? -13.227 5.601 21.311 1.00 94.50 168 ALA A O 1
ATOM 1278 N N . ARG A 1 169 ? -14.361 7.505 20.950 1.00 95.50 169 ARG A N 1
ATOM 1279 C CA . ARG A 1 169 ? -14.516 7.851 22.376 1.00 95.50 169 ARG A CA 1
ATOM 1280 C C . ARG A 1 169 ? -15.418 6.874 23.126 1.00 95.50 169 ARG A C 1
ATOM 1282 O O . ARG A 1 169 ? -15.129 6.533 24.270 1.00 95.50 169 ARG A O 1
ATOM 1289 N N . MET A 1 170 ? -16.529 6.439 22.529 1.00 94.25 170 MET A N 1
ATOM 1290 C CA . MET A 1 170 ? -17.419 5.427 23.118 1.00 94.25 170 MET A CA 1
ATOM 1291 C C . MET A 1 170 ? -16.686 4.099 23.314 1.00 94.25 170 MET A C 1
ATOM 1293 O O . MET A 1 170 ? -16.742 3.525 24.399 1.00 94.25 170 MET A O 1
ATOM 1297 N N . LEU A 1 171 ? -15.939 3.665 22.298 1.00 94.12 171 LEU A N 1
ATOM 1298 C CA . LEU A 1 171 ? -15.116 2.465 22.340 1.00 94.12 171 LEU A CA 1
ATOM 1299 C C . LEU A 1 171 ? -14.065 2.544 23.462 1.00 94.12 171 LEU A C 1
ATOM 1301 O O . LEU A 1 171 ? -13.987 1.646 24.296 1.00 94.12 171 LEU A O 1
ATOM 1305 N N . ALA A 1 172 ? -13.326 3.655 23.545 1.00 94.56 172 ALA A N 1
ATOM 1306 C CA . ALA A 1 172 ? -12.342 3.900 24.601 1.00 94.56 172 ALA A CA 1
ATOM 1307 C C . ALA A 1 172 ? -12.976 3.935 26.009 1.00 94.56 172 ALA A C 1
ATOM 1309 O O . ALA A 1 172 ? -12.443 3.338 26.946 1.00 94.56 172 ALA A O 1
ATOM 1310 N N . ARG A 1 173 ? -14.143 4.583 26.163 1.00 94.12 173 ARG A N 1
ATOM 1311 C CA . ARG A 1 173 ? -14.904 4.621 27.428 1.00 94.12 173 ARG A CA 1
ATOM 1312 C C . ARG A 1 173 ? -15.345 3.230 27.874 1.00 94.12 173 ARG A C 1
ATOM 1314 O O . ARG A 1 173 ? -15.235 2.924 29.058 1.00 94.12 173 ARG A O 1
ATOM 1321 N N . ALA A 1 174 ? -15.809 2.388 26.949 1.00 92.44 174 ALA A N 1
ATOM 1322 C CA . ALA A 1 174 ? -16.321 1.053 27.264 1.00 92.44 174 ALA A CA 1
ATOM 1323 C C . ALA A 1 174 ? -15.281 0.158 27.966 1.00 92.44 174 ALA A C 1
ATOM 1325 O O . ALA A 1 174 ? -15.653 -0.715 28.755 1.00 92.44 174 ALA A O 1
ATOM 1326 N N . VAL A 1 175 ? -13.991 0.409 27.723 1.00 91.56 175 VAL A N 1
ATOM 1327 C CA . VAL A 1 175 ? -12.855 -0.323 28.308 1.00 91.56 175 VAL A CA 1
ATOM 1328 C C . VAL A 1 175 ? -12.043 0.491 29.322 1.00 91.56 175 VAL A C 1
ATOM 1330 O O . VAL A 1 175 ? -10.968 0.070 29.735 1.00 91.56 175 VAL A O 1
ATOM 1333 N N . GLY A 1 176 ? -12.547 1.649 29.755 1.00 91.44 176 GLY A N 1
ATOM 1334 C CA . GLY A 1 176 ? -11.936 2.432 30.834 1.00 91.44 176 GLY A CA 1
ATOM 1335 C C . GLY A 1 176 ? -10.722 3.281 30.438 1.00 91.44 176 GLY A C 1
ATOM 1336 O O . GLY A 1 176 ? -10.020 3.777 31.320 1.00 91.44 176 GLY A O 1
ATOM 1337 N N . ILE A 1 177 ? -10.472 3.507 29.143 1.00 93.69 177 ILE A N 1
ATOM 1338 C CA . ILE A 1 177 ? -9.417 4.426 28.690 1.00 93.69 177 ILE A CA 1
ATOM 1339 C C . ILE A 1 177 ? -9.862 5.865 28.980 1.00 93.69 177 ILE A C 1
ATOM 1341 O O . ILE A 1 177 ? -10.786 6.390 28.350 1.00 93.69 177 ILE A O 1
ATOM 1345 N N . LYS A 1 178 ? -9.187 6.524 29.928 1.00 93.25 178 LYS A N 1
ATOM 1346 C CA . LYS A 1 178 ? -9.431 7.932 30.275 1.00 93.25 178 LYS A CA 1
ATOM 1347 C C . LYS A 1 178 ? -9.002 8.846 29.124 1.00 93.25 178 LYS A C 1
ATOM 1349 O O . LYS A 1 178 ? -7.894 8.723 28.615 1.00 93.25 178 LYS A O 1
ATOM 1354 N N . HIS A 1 179 ? -9.863 9.781 28.736 1.00 93.44 179 HIS A N 1
ATOM 1355 C CA . HIS A 1 179 ? -9.586 10.755 27.681 1.00 93.44 179 HIS A CA 1
ATOM 1356 C C . HIS A 1 179 ? -10.389 12.041 27.879 1.00 93.44 179 HIS A C 1
ATOM 1358 O O . HIS A 1 179 ? -11.369 12.069 28.625 1.00 93.44 179 HIS A O 1
ATOM 1364 N N . SER A 1 180 ? -9.980 13.115 27.201 1.00 93.19 180 SER A N 1
ATOM 1365 C CA . SER A 1 180 ? -10.722 14.375 27.229 1.00 93.19 180 SER A CA 1
ATOM 1366 C C . SER A 1 180 ? -11.997 14.290 26.372 1.00 93.19 180 SER A C 1
ATOM 1368 O O . SER A 1 180 ? -12.010 13.586 25.360 1.00 93.19 180 SER A O 1
ATOM 1370 N N . PRO A 1 181 ? -13.058 15.060 26.684 1.00 90.88 181 PRO A N 1
ATOM 1371 C CA . PRO A 1 181 ? -14.282 15.088 25.872 1.00 90.88 181 PRO A CA 1
ATOM 1372 C C . PRO A 1 181 ? -14.057 15.505 24.409 1.00 90.88 181 PRO A C 1
ATOM 1374 O O . PRO A 1 181 ? -14.857 15.181 23.538 1.00 90.88 181 PRO A O 1
ATOM 1377 N N . LYS A 1 182 ? -12.956 16.218 24.134 1.00 94.31 182 LYS A N 1
ATOM 1378 C CA . LYS A 1 182 ? -12.560 16.690 22.799 1.00 94.31 182 LYS A CA 1
ATOM 1379 C C . LYS A 1 182 ? -11.513 15.793 22.127 1.00 94.31 182 LYS A C 1
ATOM 1381 O O . LYS A 1 182 ? -10.984 16.167 21.083 1.00 94.31 182 LYS A O 1
ATOM 1386 N N . ALA A 1 183 ? -11.187 14.636 22.709 1.00 94.25 183 ALA A N 1
ATOM 1387 C CA . ALA A 1 183 ? -10.225 13.707 22.126 1.00 94.25 183 ALA A CA 1
ATOM 1388 C C . ALA A 1 183 ? -10.691 13.261 20.733 1.00 94.25 183 ALA A C 1
ATOM 1390 O O . ALA A 1 183 ? -11.851 12.889 20.543 1.00 94.25 183 ALA A O 1
ATOM 1391 N N . THR A 1 184 ? -9.780 13.315 19.767 1.00 95.75 184 THR A N 1
ATOM 1392 C CA . THR A 1 184 ? -10.015 12.863 18.391 1.00 95.75 184 THR A CA 1
ATOM 1393 C C . THR A 1 184 ? -9.648 11.392 18.267 1.00 95.75 184 THR A C 1
ATOM 1395 O O . THR A 1 184 ? -8.801 10.896 19.024 1.00 95.75 184 THR A O 1
ATOM 1398 N N . LYS A 1 185 ? -10.195 10.691 17.269 1.00 94.31 185 LYS A N 1
ATOM 1399 C CA . LYS A 1 185 ? -9.804 9.301 17.002 1.00 94.31 185 LYS A CA 1
ATOM 1400 C C . LYS A 1 185 ? -8.298 9.160 16.776 1.00 94.31 185 LYS A C 1
ATOM 1402 O O . LYS A 1 185 ? -7.704 8.211 17.267 1.00 94.31 185 LYS A O 1
ATOM 1407 N N . LYS A 1 186 ? -7.654 10.161 16.160 1.00 93.94 186 LYS A N 1
ATOM 1408 C CA . LYS A 1 186 ? -6.195 10.204 15.967 1.00 93.94 186 LYS A CA 1
ATOM 1409 C C . LYS A 1 186 ? -5.428 10.203 17.294 1.00 93.94 186 LYS A C 1
ATOM 1411 O O . LYS A 1 186 ? -4.444 9.486 17.414 1.00 93.94 186 LYS A O 1
ATOM 1416 N N . SER A 1 187 ? -5.880 10.976 18.285 1.00 95.44 187 SER A N 1
ATOM 1417 C CA . SER A 1 187 ? -5.255 10.990 19.618 1.00 95.44 187 SER A CA 1
ATOM 1418 C C . SER A 1 187 ? -5.524 9.720 20.429 1.00 95.44 187 SER A C 1
ATOM 1420 O O . SER A 1 187 ? -4.689 9.319 21.229 1.00 95.44 187 SER A O 1
ATOM 1422 N N . LEU A 1 188 ? -6.674 9.073 20.218 1.00 95.69 188 LEU A N 1
ATOM 1423 C CA . LEU A 1 188 ? -7.047 7.844 20.924 1.00 95.69 188 LEU A CA 1
ATOM 1424 C C . LEU A 1 188 ? -6.400 6.595 20.329 1.00 95.69 188 LEU A C 1
ATOM 1426 O O . LEU A 1 188 ? -6.245 5.598 21.029 1.00 95.69 188 LEU A O 1
ATOM 1430 N N . LEU A 1 189 ? -6.037 6.642 19.050 1.00 95.06 189 LEU A N 1
ATOM 1431 C CA . LEU A 1 189 ? -5.604 5.483 18.288 1.00 95.06 189 LEU A CA 1
ATOM 1432 C C . LEU A 1 189 ? -4.432 4.710 18.928 1.00 95.06 189 LEU A C 1
ATOM 1434 O O . LEU A 1 189 ? -4.567 3.493 19.041 1.00 95.06 189 LEU A O 1
ATOM 1438 N N . PRO A 1 190 ? -3.347 5.346 19.422 1.00 95.38 190 PRO A N 1
ATOM 1439 C CA . PRO A 1 190 ? -2.256 4.612 20.072 1.00 95.38 190 PRO A CA 1
ATOM 1440 C C . PRO A 1 190 ? -2.724 3.823 21.300 1.00 95.38 190 PRO A C 1
ATOM 1442 O O . PRO A 1 190 ? -2.298 2.693 21.522 1.00 95.38 190 PRO A O 1
ATOM 1445 N N . HIS A 1 191 ? -3.650 4.393 22.077 1.00 95.56 191 HIS A N 1
ATOM 1446 C CA . HIS A 1 191 ? -4.222 3.726 23.243 1.00 95.56 191 HIS A CA 1
ATOM 1447 C C . HIS A 1 191 ? -5.157 2.589 22.831 1.00 95.56 191 HIS A C 1
ATOM 1449 O O . HIS A 1 191 ? -5.081 1.505 23.399 1.00 95.56 191 HIS A O 1
ATOM 1455 N N . ILE A 1 192 ? -6.014 2.810 21.830 1.00 95.50 192 ILE A N 1
ATOM 1456 C CA . ILE A 1 192 ? -6.914 1.773 21.314 1.00 95.50 192 ILE A CA 1
ATOM 1457 C C . ILE A 1 192 ? -6.107 0.568 20.824 1.00 95.50 192 ILE A C 1
ATOM 1459 O O . ILE A 1 192 ? -6.425 -0.549 21.215 1.00 95.50 192 ILE A O 1
ATOM 1463 N N . ILE A 1 193 ? -5.040 0.785 20.050 1.00 95.69 193 ILE A N 1
ATOM 1464 C CA . ILE A 1 193 ? -4.138 -0.279 19.584 1.00 95.69 193 ILE A CA 1
ATOM 1465 C C . ILE A 1 193 ? -3.546 -1.029 20.783 1.00 95.69 193 ILE A C 1
ATOM 1467 O O . ILE A 1 193 ? -3.803 -2.218 20.945 1.00 95.69 193 ILE A O 1
ATOM 1471 N N . HIS A 1 194 ? -2.839 -0.321 21.669 1.00 94.62 194 HIS A N 1
ATOM 1472 C CA . HIS A 1 194 ? -2.136 -0.943 22.792 1.00 94.62 194 HIS A CA 1
ATOM 1473 C C . HIS A 1 194 ? -3.065 -1.765 23.699 1.00 94.62 194 HIS A C 1
ATOM 1475 O O . HIS A 1 194 ? -2.778 -2.913 24.036 1.00 94.62 194 HIS A O 1
ATOM 1481 N N . TYR A 1 195 ? -4.195 -1.184 24.105 1.00 95.00 195 TYR A N 1
ATOM 1482 C CA . TYR A 1 195 ? -5.102 -1.836 25.045 1.00 95.00 195 TYR A CA 1
ATOM 1483 C C . TYR A 1 195 ? -5.948 -2.933 24.389 1.00 95.00 195 TYR A C 1
ATOM 1485 O O . TYR A 1 195 ? -6.297 -3.893 25.076 1.00 95.00 195 TYR A O 1
ATOM 1493 N N . SER A 1 196 ? -6.282 -2.829 23.097 1.00 95.25 196 SER A N 1
ATOM 1494 C CA . SER A 1 196 ? -7.037 -3.885 22.404 1.00 95.25 196 SER A CA 1
ATOM 1495 C C . SER A 1 196 ? -6.197 -5.143 22.234 1.00 95.25 196 SER A C 1
ATOM 1497 O O . SER A 1 196 ? -6.666 -6.221 22.592 1.00 95.25 196 SER A O 1
ATOM 1499 N N . GLN A 1 197 ? -4.939 -5.003 21.805 1.00 93.50 197 GLN A N 1
ATOM 1500 C CA . GLN A 1 197 ? -3.992 -6.114 21.674 1.00 93.50 197 GLN A CA 1
ATOM 1501 C C . GLN A 1 197 ? -3.775 -6.816 23.015 1.00 93.50 197 GLN A C 1
ATOM 1503 O O . GLN A 1 197 ? -4.022 -8.014 23.134 1.00 93.50 197 GLN A O 1
ATOM 1508 N N . ARG A 1 198 ? -3.475 -6.051 24.071 1.00 92.25 198 ARG A N 1
ATOM 1509 C CA . ARG A 1 198 ? -3.322 -6.604 25.423 1.00 92.25 198 ARG A CA 1
ATOM 1510 C C . ARG A 1 198 ? -4.594 -7.291 25.930 1.00 92.25 198 ARG A C 1
ATOM 1512 O O . ARG A 1 198 ? -4.530 -8.317 26.600 1.00 92.25 198 ARG A O 1
ATOM 1519 N N . SER A 1 199 ? -5.769 -6.730 25.632 1.00 89.44 199 SER A N 1
ATOM 1520 C CA . SER A 1 199 ? -7.043 -7.350 26.005 1.00 89.44 199 SER A CA 1
ATOM 1521 C C . SER A 1 199 ? -7.299 -8.662 25.265 1.00 89.44 199 SER A C 1
ATOM 1523 O O . SER A 1 199 ? -7.998 -9.505 25.821 1.00 89.44 199 SER A O 1
ATOM 1525 N N . TYR A 1 200 ? -6.822 -8.807 24.030 1.00 91.44 200 TYR A N 1
ATOM 1526 C CA . TYR A 1 200 ? -6.968 -10.027 23.242 1.00 91.44 200 TYR A CA 1
ATOM 1527 C C . TYR A 1 200 ? -5.985 -11.109 23.706 1.00 91.44 200 TYR A C 1
ATOM 1529 O O . TYR A 1 200 ? -6.393 -12.243 23.946 1.00 91.44 200 TYR A O 1
ATOM 1537 N N . GLU A 1 201 ? -4.725 -10.740 23.948 1.00 89.00 201 GLU A N 1
ATOM 1538 C CA . GLU A 1 201 ? -3.701 -11.631 24.513 1.00 89.00 201 GLU A CA 1
ATOM 1539 C C . GLU A 1 201 ? -4.155 -12.258 25.838 1.00 89.00 201 GLU A C 1
ATOM 1541 O O . GLU A 1 201 ? -4.057 -13.467 26.018 1.00 89.00 201 GLU A O 1
ATOM 1546 N N . ASN A 1 202 ? -4.757 -11.462 26.726 1.00 84.69 202 ASN A N 1
ATOM 1547 C CA . ASN A 1 202 ? -5.287 -11.937 28.009 1.00 84.69 202 ASN A CA 1
ATOM 1548 C C . ASN A 1 202 ? -6.496 -12.883 27.894 1.00 84.69 202 ASN A C 1
ATOM 1550 O O . ASN A 1 202 ? -6.945 -13.393 28.911 1.00 84.69 202 ASN A O 1
ATOM 1554 N N . THR A 1 203 ? -7.073 -13.067 26.703 1.00 80.62 203 THR A N 1
ATOM 1555 C CA . THR A 1 203 ? -8.149 -14.050 26.475 1.00 80.62 203 THR A CA 1
ATOM 1556 C C . THR A 1 203 ? -7.667 -15.361 25.867 1.00 80.62 203 THR A C 1
ATOM 1558 O O . THR A 1 203 ? -8.468 -16.278 25.707 1.00 80.62 203 THR A O 1
ATOM 1561 N N . LEU A 1 204 ? -6.379 -15.454 25.528 1.00 70.88 204 LEU A N 1
ATOM 1562 C CA . LEU A 1 204 ? -5.741 -16.680 25.041 1.00 70.88 204 LEU A CA 1
ATOM 1563 C C . LEU A 1 204 ? -5.163 -17.543 26.181 1.00 70.88 204 LEU A C 1
ATOM 1565 O O . LEU A 1 204 ? -4.659 -18.632 25.908 1.00 70.88 204 LEU A O 1
ATOM 1569 N N . TYR A 1 205 ? -5.254 -17.066 27.426 1.00 50.91 205 TYR A N 1
ATOM 1570 C CA . TYR A 1 205 ? -4.814 -17.712 28.666 1.00 50.91 205 TYR A CA 1
ATOM 1571 C C . TYR A 1 205 ? -5.964 -17.747 29.674 1.00 50.91 205 TYR A C 1
ATOM 1573 O O . TYR A 1 205 ? -5.980 -18.687 30.499 1.00 50.91 205 TYR A O 1
#

Radius of gyration: 25.89 Å; chains: 1; bounding box: 63×37×68 Å